Protein AF-A0A5P3XDE2-F1 (afdb_monomer)

Radius of gyration: 21.69 Å; Cα contacts (8 Å, |Δi|>4): 296; chains: 1; bounding box: 54×57×64 Å

Mean predicted aligned error: 10.88 Å

Structure (mmCIF, N/CA/C/O backbone):
data_AF-A0A5P3XDE2-F1
#
_entry.id   AF-A0A5P3XDE2-F1
#
loop_
_atom_site.group_PDB
_atom_site.id
_atom_site.type_symbol
_atom_site.label_atom_id
_atom_site.label_alt_id
_atom_site.label_comp_id
_atom_site.label_asym_id
_atom_site.label_entity_id
_atom_site.label_seq_id
_atom_site.pdbx_PDB_ins_code
_atom_site.Cartn_x
_atom_site.Cartn_y
_atom_site.Cartn_z
_atom_site.occupancy
_atom_site.B_iso_or_equiv
_atom_site.auth_seq_id
_atom_site.auth_comp_id
_atom_site.auth_asym_id
_atom_site.auth_atom_id
_atom_site.pdbx_PDB_model_num
ATOM 1 N N . MET A 1 1 ? -0.708 31.503 42.253 1.00 54.47 1 MET A N 1
ATOM 2 C CA . MET A 1 1 ? -0.764 31.820 40.809 1.00 54.47 1 MET A CA 1
ATOM 3 C C . MET A 1 1 ? 0.635 32.110 40.270 1.00 54.47 1 MET A C 1
ATOM 5 O O . MET A 1 1 ? 1.054 31.437 39.343 1.00 54.47 1 MET A O 1
ATOM 9 N N . GLU A 1 2 ? 1.404 32.984 40.925 1.00 60.28 2 GLU A N 1
ATOM 10 C CA . GLU A 1 2 ? 2.802 33.301 40.562 1.00 60.28 2 GLU A CA 1
ATOM 11 C C . GLU A 1 2 ? 3.736 32.080 40.506 1.00 60.28 2 GLU A C 1
ATOM 13 O O . GLU A 1 2 ? 4.517 31.945 39.574 1.00 60.28 2 GLU A O 1
ATOM 18 N N . LYS A 1 3 ? 3.598 31.126 41.436 1.00 67.31 3 LYS A N 1
ATOM 19 C CA . LYS A 1 3 ? 4.432 29.910 41.476 1.00 67.31 3 LYS A CA 1
ATOM 20 C C . LYS A 1 3 ? 4.275 29.005 40.241 1.00 67.31 3 LYS A C 1
ATOM 22 O O . LYS A 1 3 ? 5.250 28.423 39.788 1.00 67.31 3 LYS A O 1
ATOM 27 N N . LEU A 1 4 ? 3.065 28.938 39.677 1.00 71.44 4 LEU A N 1
ATOM 28 C CA . LEU A 1 4 ? 2.764 28.159 38.467 1.00 71.44 4 LEU A CA 1
ATOM 29 C C . LEU A 1 4 ? 3.345 28.831 37.215 1.00 71.44 4 LEU A C 1
ATOM 31 O O . LEU A 1 4 ? 3.820 28.163 36.305 1.00 71.44 4 LEU A O 1
ATOM 35 N N . ILE A 1 5 ? 3.321 30.164 37.186 1.00 77.88 5 ILE A N 1
ATOM 36 C CA . ILE A 1 5 ? 3.876 30.963 36.092 1.00 77.88 5 ILE A CA 1
ATOM 37 C C . ILE A 1 5 ? 5.403 30.819 36.059 1.00 77.88 5 ILE A C 1
ATOM 39 O O . ILE A 1 5 ? 5.967 30.588 34.994 1.00 77.88 5 ILE A O 1
ATOM 43 N N . ILE A 1 6 ? 6.061 30.861 37.222 1.00 81.56 6 ILE A N 1
ATOM 44 C CA . ILE A 1 6 ? 7.513 30.645 37.342 1.00 81.56 6 ILE A CA 1
ATOM 45 C C . ILE A 1 6 ? 7.902 29.246 36.843 1.00 81.56 6 ILE A C 1
ATOM 47 O O . ILE A 1 6 ? 8.826 29.112 36.045 1.00 81.56 6 ILE A O 1
ATOM 51 N N . GLU A 1 7 ? 7.155 28.213 37.234 1.00 85.06 7 GLU A N 1
ATOM 52 C CA . GLU A 1 7 ? 7.416 26.831 36.813 1.00 85.06 7 GLU A CA 1
ATOM 53 C C . GLU A 1 7 ? 7.231 26.627 35.295 1.00 85.06 7 GLU A C 1
ATOM 55 O O . GLU A 1 7 ? 7.993 25.897 34.655 1.00 85.06 7 GLU A O 1
ATOM 60 N N . LEU A 1 8 ? 6.260 27.318 34.688 1.00 82.56 8 LEU A N 1
ATOM 61 C CA . LEU A 1 8 ? 6.067 27.314 33.236 1.00 82.56 8 LEU A CA 1
ATOM 62 C C . LEU A 1 8 ? 7.213 28.018 32.502 1.00 82.56 8 LEU A C 1
ATOM 64 O O . LEU A 1 8 ? 7.699 27.480 31.508 1.00 82.56 8 LEU A O 1
ATOM 68 N N . PHE A 1 9 ? 7.693 29.161 33.000 1.00 81.38 9 PHE A N 1
ATOM 69 C CA . PHE A 1 9 ? 8.842 29.856 32.409 1.00 81.38 9 PHE A CA 1
ATOM 70 C C . PHE A 1 9 ? 10.137 29.049 32.523 1.00 81.38 9 PHE A C 1
ATOM 72 O O . PHE A 1 9 ? 10.901 28.984 31.561 1.00 81.38 9 PHE A O 1
ATOM 79 N N . GLU A 1 10 ? 10.364 28.360 33.643 1.00 87.00 10 GLU A N 1
ATOM 80 C CA . GLU A 1 10 ? 11.501 27.441 33.775 1.00 87.00 10 GLU A CA 1
ATOM 81 C C . GLU A 1 10 ? 11.426 26.282 32.776 1.00 87.00 10 GLU A C 1
ATOM 83 O O . GLU A 1 10 ? 12.449 25.835 32.250 1.00 87.00 10 GLU A O 1
ATOM 88 N N . ARG A 1 11 ? 10.218 25.783 32.497 1.00 82.38 11 ARG A N 1
ATOM 89 C CA . ARG A 1 11 ? 10.010 24.690 31.545 1.00 82.38 11 ARG A CA 1
ATOM 90 C C . ARG A 1 11 ? 10.168 25.144 30.097 1.00 82.38 11 ARG A C 1
ATOM 92 O O . ARG A 1 11 ? 10.743 24.393 29.315 1.00 82.38 11 ARG A O 1
ATOM 99 N N . ILE A 1 12 ? 9.701 26.347 29.763 1.00 86.81 12 ILE A N 1
ATOM 100 C CA . ILE A 1 12 ? 9.911 26.975 28.450 1.00 86.81 12 ILE A CA 1
ATOM 101 C C . ILE A 1 12 ? 11.405 27.184 28.221 1.00 86.81 12 ILE A C 1
ATOM 103 O O . ILE A 1 12 ? 11.931 26.685 27.233 1.00 86.81 12 ILE A O 1
ATOM 107 N N . LYS A 1 13 ? 12.111 27.765 29.195 1.00 82.62 13 LYS A N 1
ATOM 108 C CA . LYS A 1 13 ? 13.558 27.974 29.111 1.00 82.62 13 LYS A CA 1
ATOM 109 C C . LYS A 1 13 ? 14.328 26.665 28.898 1.00 82.62 13 LYS A C 1
ATOM 111 O O . LYS A 1 13 ? 15.152 26.570 28.003 1.00 82.62 13 LYS A O 1
ATOM 116 N N . LYS A 1 14 ? 13.991 25.605 29.645 1.00 86.56 14 LYS A N 1
ATOM 117 C CA . LYS A 1 14 ? 14.591 24.267 29.453 1.00 86.56 14 LYS A CA 1
ATOM 118 C C . LYS A 1 14 ? 14.314 23.664 28.073 1.00 86.56 14 LYS A C 1
ATOM 120 O O . LYS A 1 14 ? 15.090 22.827 27.614 1.00 86.56 14 LYS A O 1
ATOM 125 N N . LEU A 1 15 ? 13.181 23.996 27.457 1.00 82.50 15 LEU A N 1
ATOM 126 C CA . LEU A 1 15 ? 12.851 23.541 26.109 1.00 82.50 15 LEU A CA 1
ATOM 127 C C . LEU A 1 15 ? 13.629 24.337 25.062 1.00 82.50 15 LEU A C 1
ATOM 129 O O . LEU A 1 15 ? 14.172 23.722 24.152 1.00 82.50 15 LEU A O 1
ATOM 133 N N . GLU A 1 16 ? 13.732 25.653 25.224 1.00 79.25 16 GLU A N 1
ATOM 134 C CA . GLU A 1 16 ? 14.528 26.529 24.358 1.00 79.25 16 GLU A CA 1
ATOM 135 C C . GLU A 1 16 ? 16.012 26.145 24.391 1.00 79.25 16 GLU A C 1
ATOM 137 O O . GLU A 1 16 ? 16.608 25.944 23.336 1.00 79.25 16 GLU A O 1
ATOM 142 N N . ASP A 1 17 ? 16.574 25.909 25.581 1.00 84.69 17 ASP A N 1
ATOM 143 C CA . ASP A 1 17 ? 17.965 25.469 25.747 1.00 84.69 17 ASP A CA 1
ATOM 144 C C . ASP A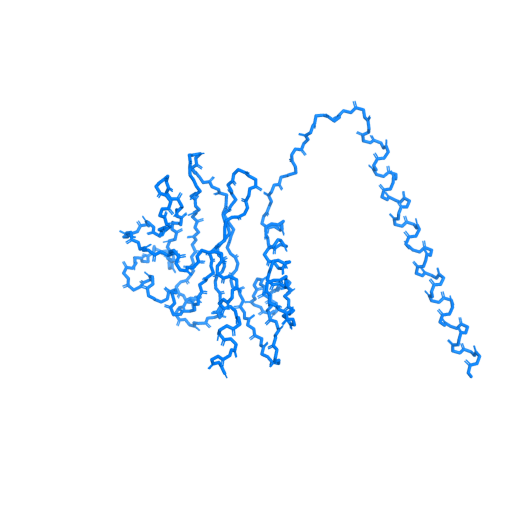 1 17 ? 18.217 24.126 25.029 1.00 84.69 17 ASP A C 1
ATOM 146 O O . ASP A 1 17 ? 19.199 23.963 24.305 1.00 84.69 17 ASP A O 1
ATOM 150 N N . ARG A 1 18 ? 17.286 23.167 25.149 1.00 79.81 18 ARG A N 1
ATOM 151 C CA . ARG A 1 18 ? 17.374 21.869 24.456 1.00 79.81 18 ARG A CA 1
ATOM 152 C C . ARG A 1 18 ? 17.241 21.982 22.942 1.00 79.81 18 ARG A C 1
ATOM 154 O O . ARG A 1 18 ? 17.859 21.196 22.227 1.00 79.81 18 ARG A O 1
ATOM 161 N N . VAL A 1 19 ? 16.405 22.897 22.455 1.00 83.88 19 VAL A N 1
ATOM 162 C CA . VAL A 1 19 ? 16.267 23.159 21.018 1.00 83.88 19 VAL A CA 1
ATOM 163 C C . VAL A 1 19 ? 17.561 23.769 20.486 1.00 83.88 19 VAL A C 1
ATOM 165 O O . VAL A 1 19 ? 18.088 23.253 19.505 1.00 83.88 19 VAL A O 1
ATOM 168 N N . GLY A 1 20 ? 18.144 24.741 21.193 1.00 83.06 20 GLY A N 1
ATOM 169 C CA . GLY A 1 20 ? 19.436 25.325 20.828 1.00 83.06 20 GLY A CA 1
ATOM 170 C C . GLY A 1 20 ? 20.579 24.302 20.810 1.00 83.06 20 GLY A C 1
ATOM 171 O O . GLY A 1 20 ? 21.384 24.286 19.882 1.00 83.06 20 GLY A O 1
ATOM 172 N N . GLU A 1 21 ? 20.628 23.380 21.778 1.00 83.75 21 GLU A N 1
ATOM 173 C CA . GLU A 1 21 ? 21.605 22.279 21.778 1.00 83.75 21 GLU A CA 1
ATOM 174 C C . GLU A 1 21 ? 21.419 21.317 20.592 1.00 83.75 21 GLU A C 1
ATOM 176 O O . GLU A 1 21 ? 22.400 20.841 20.015 1.00 83.75 21 GLU A O 1
ATOM 181 N N . LEU A 1 22 ? 20.171 21.019 20.218 1.00 77.19 22 LEU A N 1
ATOM 182 C CA . LEU A 1 22 ? 19.858 20.156 19.076 1.00 77.19 22 LEU A CA 1
ATOM 183 C C . LEU A 1 22 ? 20.198 20.828 17.743 1.00 77.19 22 LEU A C 1
ATOM 185 O O . LEU A 1 22 ? 20.726 20.161 16.852 1.00 77.19 22 LEU A O 1
ATOM 189 N N . GLU A 1 23 ? 19.932 22.126 17.617 1.00 75.00 23 GLU A N 1
ATOM 190 C CA . GLU A 1 23 ? 20.294 22.932 16.449 1.00 75.00 23 GLU A CA 1
ATOM 191 C C . GLU A 1 23 ? 21.816 23.027 16.308 1.00 75.00 23 GLU A C 1
ATOM 193 O O . GLU A 1 23 ? 22.348 22.709 15.246 1.00 75.00 23 GLU A O 1
ATOM 198 N N . ALA A 1 24 ? 22.541 23.298 17.397 1.00 74.88 24 ALA A N 1
ATOM 199 C CA . ALA A 1 24 ? 24.003 23.313 17.393 1.00 74.88 24 ALA A CA 1
ATOM 200 C C . ALA A 1 24 ? 24.606 21.941 17.030 1.00 74.88 24 ALA A C 1
ATOM 202 O O . ALA A 1 24 ? 25.565 21.859 16.261 1.00 74.88 24 ALA A O 1
ATOM 203 N N . GLN A 1 25 ? 24.036 20.835 17.526 1.00 73.00 25 GLN A N 1
ATOM 204 C CA . GLN A 1 25 ? 24.456 19.483 17.128 1.00 73.00 25 GLN A CA 1
ATOM 205 C C . GLN A 1 25 ? 24.145 19.172 15.658 1.00 73.00 25 GLN A C 1
ATOM 207 O O . GLN A 1 25 ? 24.890 18.426 15.015 1.00 73.00 25 GLN A O 1
ATOM 212 N N . TYR A 1 26 ? 23.046 19.708 15.127 1.00 73.56 26 TYR A N 1
ATOM 213 C CA . TYR A 1 26 ? 22.677 19.569 13.723 1.00 73.56 26 TYR A CA 1
ATOM 214 C C . TYR A 1 26 ? 23.638 20.353 12.820 1.00 73.56 26 TYR A C 1
ATOM 216 O O . TYR A 1 26 ? 24.122 19.811 11.826 1.00 73.56 26 TYR A O 1
ATOM 224 N N . GLU A 1 27 ? 23.990 21.581 13.200 1.00 72.06 27 GLU A N 1
ATOM 225 C CA . GLU A 1 27 ? 24.960 22.408 12.478 1.00 72.06 27 GLU A CA 1
ATOM 226 C C . GLU A 1 27 ? 26.369 21.808 12.509 1.00 72.06 27 GLU A C 1
ATOM 228 O O . GLU A 1 27 ? 26.995 21.697 11.456 1.00 72.06 27 GLU A O 1
ATOM 233 N N . LEU A 1 28 ? 26.831 21.312 13.664 1.00 64.94 28 LEU A N 1
ATOM 234 C CA . LEU A 1 28 ? 28.133 20.643 13.796 1.00 64.94 28 LEU A CA 1
ATOM 235 C C . LEU A 1 28 ? 28.229 19.344 12.977 1.00 64.94 28 LEU A C 1
ATOM 237 O O . LEU A 1 28 ? 29.291 19.015 12.458 1.00 64.94 28 LEU A O 1
ATOM 241 N N . ARG A 1 29 ? 27.125 18.599 12.812 1.00 57.00 29 ARG A N 1
ATOM 242 C CA . ARG A 1 29 ? 27.092 17.427 11.913 1.00 57.00 29 ARG A CA 1
ATOM 243 C C . ARG A 1 29 ? 27.152 17.810 10.434 1.00 57.00 29 ARG A C 1
ATOM 245 O O . ARG A 1 29 ? 27.626 17.015 9.621 1.00 57.00 29 ARG A O 1
ATOM 252 N N . ASN A 1 30 ? 26.673 18.999 10.085 1.00 53.25 30 ASN A N 1
ATOM 253 C CA . ASN A 1 30 ? 26.587 19.460 8.703 1.00 53.25 30 ASN A CA 1
ATOM 254 C C . ASN A 1 30 ? 27.820 20.268 8.261 1.00 53.25 30 ASN A C 1
ATOM 256 O O . ASN A 1 30 ? 28.129 20.282 7.070 1.00 53.25 30 ASN A O 1
ATOM 260 N N . SER A 1 31 ? 28.568 20.882 9.181 1.00 49.88 31 SER A N 1
ATOM 261 C CA . SER A 1 31 ? 29.759 21.681 8.861 1.00 49.88 31 SER A CA 1
ATOM 262 C C . SER A 1 31 ? 30.994 20.843 8.491 1.00 49.88 31 SER A C 1
ATOM 264 O O . SER A 1 31 ? 31.744 21.248 7.603 1.00 49.88 31 SER A O 1
ATOM 266 N N . ASP A 1 32 ? 31.159 19.635 9.043 1.00 44.53 32 ASP A N 1
ATOM 267 C CA . ASP A 1 32 ? 32.270 18.721 8.697 1.00 44.53 32 ASP A CA 1
ATOM 268 C C . ASP A 1 32 ? 32.055 17.932 7.385 1.00 44.53 32 ASP A C 1
ATOM 270 O O . ASP A 1 32 ? 32.929 17.192 6.925 1.00 44.53 32 ASP A O 1
ATOM 274 N N . SER A 1 33 ? 30.901 18.103 6.734 1.00 44.62 33 SER A N 1
ATOM 275 C CA . SER A 1 33 ? 30.526 17.370 5.514 1.00 44.62 33 SER A CA 1
ATOM 276 C C . SER A 1 33 ? 30.869 18.111 4.207 1.00 44.62 33 SER A C 1
ATOM 278 O O . SER A 1 33 ? 30.693 17.568 3.114 1.00 44.62 33 SER A O 1
ATOM 280 N N . ASN A 1 34 ? 31.411 19.330 4.291 1.00 45.03 34 ASN A N 1
ATOM 281 C CA . ASN A 1 34 ? 31.356 20.319 3.206 1.00 45.03 34 ASN A CA 1
ATOM 282 C C . ASN A 1 34 ? 32.498 20.313 2.161 1.00 45.03 34 ASN A C 1
ATOM 284 O O . ASN A 1 34 ? 32.684 21.308 1.467 1.00 45.03 34 ASN A O 1
ATOM 288 N N . ILE A 1 35 ? 33.270 19.226 1.980 1.00 44.91 35 ILE A N 1
ATOM 289 C CA . ILE A 1 35 ? 34.355 19.197 0.956 1.00 44.91 35 ILE A CA 1
ATOM 290 C C . ILE A 1 35 ? 34.285 18.007 -0.031 1.00 44.91 35 ILE A C 1
ATOM 292 O O . ILE A 1 35 ? 35.074 17.934 -0.973 1.00 44.91 35 ILE A O 1
ATOM 296 N N . LYS A 1 36 ? 33.305 17.092 0.061 1.00 37.97 36 LYS A N 1
ATOM 297 C CA . LYS A 1 36 ? 33.145 16.008 -0.944 1.00 37.97 36 LYS A CA 1
ATOM 298 C C . LYS A 1 36 ? 31.685 15.660 -1.261 1.00 37.97 36 LYS A C 1
ATOM 300 O O . LYS A 1 36 ? 31.300 14.492 -1.234 1.00 37.97 36 LYS A O 1
ATOM 305 N N . GLU A 1 37 ? 30.872 16.642 -1.639 1.00 40.72 37 GLU A N 1
ATOM 306 C CA . GLU A 1 37 ? 29.527 16.389 -2.177 1.00 40.72 37 GLU A CA 1
ATOM 307 C C . GLU A 1 37 ? 29.563 15.900 -3.639 1.00 40.72 37 GLU A C 1
ATOM 309 O O . GLU A 1 37 ? 29.178 16.579 -4.588 1.00 40.72 37 GLU A O 1
ATOM 314 N N . LYS A 1 38 ? 29.939 14.631 -3.829 1.00 39.06 38 LYS A N 1
ATOM 315 C CA . LYS A 1 38 ? 29.191 13.808 -4.787 1.00 39.06 38 LYS A CA 1
ATOM 316 C C . LYS A 1 38 ? 27.835 13.567 -4.134 1.00 39.06 38 LYS A C 1
ATOM 318 O O . LYS A 1 38 ? 27.790 12.858 -3.133 1.00 39.06 38 LYS A O 1
ATOM 323 N N . ARG A 1 39 ? 26.762 14.150 -4.685 1.00 41.00 39 ARG A N 1
ATOM 324 C CA . ARG A 1 39 ? 25.357 13.906 -4.307 1.00 41.00 39 ARG A CA 1
ATOM 325 C C . ARG A 1 39 ? 25.120 12.412 -4.045 1.00 41.00 39 ARG A C 1
ATOM 327 O O . ARG A 1 39 ? 24.860 11.641 -4.970 1.00 41.00 39 ARG A O 1
ATOM 334 N N . LYS A 1 40 ? 25.210 11.981 -2.785 1.00 42.03 40 LYS A N 1
ATOM 335 C CA . LYS A 1 40 ? 24.674 10.694 -2.347 1.00 42.03 40 LYS A CA 1
ATOM 336 C C . LYS A 1 40 ? 23.165 10.881 -2.354 1.00 42.03 40 LYS A C 1
ATOM 338 O O . LYS A 1 40 ? 22.615 11.396 -1.391 1.00 42.03 40 LYS A O 1
ATOM 343 N N . LYS A 1 41 ? 22.520 10.508 -3.464 1.00 55.94 41 LYS A N 1
ATOM 344 C CA . LYS A 1 41 ? 21.065 10.329 -3.527 1.00 55.94 41 LYS A CA 1
ATOM 345 C C . LYS A 1 41 ? 20.644 9.567 -2.272 1.00 55.94 41 LYS A C 1
ATOM 347 O O . LYS A 1 41 ? 21.141 8.458 -2.042 1.00 55.94 41 LYS A O 1
ATOM 352 N N . GLU A 1 42 ? 19.825 10.182 -1.423 1.00 58.28 42 GLU A N 1
ATOM 353 C CA . GLU A 1 42 ? 19.350 9.532 -0.209 1.00 58.28 42 GLU A CA 1
ATOM 354 C C . GLU A 1 42 ? 18.715 8.194 -0.590 1.00 58.28 42 GLU A C 1
ATOM 356 O O . GLU A 1 42 ? 17.864 8.101 -1.475 1.00 58.28 42 GLU A O 1
ATOM 361 N N . LYS A 1 43 ? 19.177 7.109 0.035 1.00 78.31 43 LYS A N 1
ATOM 362 C CA . LYS A 1 43 ? 18.691 5.767 -0.283 1.00 78.31 43 LYS A CA 1
ATOM 363 C C . LYS A 1 43 ? 17.212 5.694 0.097 1.00 78.31 43 LYS A C 1
ATOM 365 O O . LYS A 1 43 ? 16.895 5.602 1.280 1.00 78.31 43 LYS A O 1
ATOM 370 N N . ILE A 1 44 ? 16.313 5.670 -0.888 1.00 85.75 44 ILE A N 1
ATOM 371 C CA . ILE A 1 44 ? 14.880 5.496 -0.627 1.00 85.75 44 ILE A CA 1
ATOM 372 C C . ILE A 1 44 ? 14.664 4.142 0.064 1.00 85.75 44 ILE A C 1
ATOM 374 O O . ILE A 1 44 ? 15.049 3.081 -0.447 1.00 85.75 44 ILE A O 1
ATOM 378 N N . THR A 1 45 ? 14.079 4.196 1.263 1.00 91.00 45 THR A N 1
ATOM 379 C CA . THR A 1 45 ? 13.800 3.038 2.123 1.00 91.00 45 THR A CA 1
ATOM 380 C C . THR A 1 45 ? 12.300 2.872 2.371 1.00 91.00 45 THR A C 1
ATOM 382 O O . THR A 1 45 ? 11.513 3.807 2.198 1.00 91.00 45 THR A O 1
ATOM 385 N N . ARG A 1 46 ? 11.907 1.703 2.897 1.00 93.50 46 ARG A N 1
ATOM 386 C CA . ARG A 1 46 ? 10.558 1.456 3.436 1.00 93.50 46 ARG A CA 1
ATOM 387 C C . ARG A 1 46 ? 10.127 2.513 4.462 1.00 93.50 46 ARG A C 1
ATOM 389 O O . ARG A 1 46 ? 8.961 2.875 4.527 1.00 93.50 46 ARG A O 1
ATOM 396 N N . LYS A 1 47 ? 11.055 3.024 5.281 1.00 94.25 47 LYS A N 1
ATOM 397 C CA . LYS A 1 47 ? 10.748 4.057 6.286 1.00 94.25 47 LYS A CA 1
ATOM 398 C C . LYS A 1 47 ? 10.356 5.380 5.625 1.00 94.25 47 LYS A C 1
ATOM 400 O O . LYS A 1 47 ? 9.394 5.996 6.071 1.00 94.25 47 LYS A O 1
ATOM 405 N N . VAL A 1 48 ? 11.096 5.788 4.594 1.00 95.25 48 VAL A N 1
AT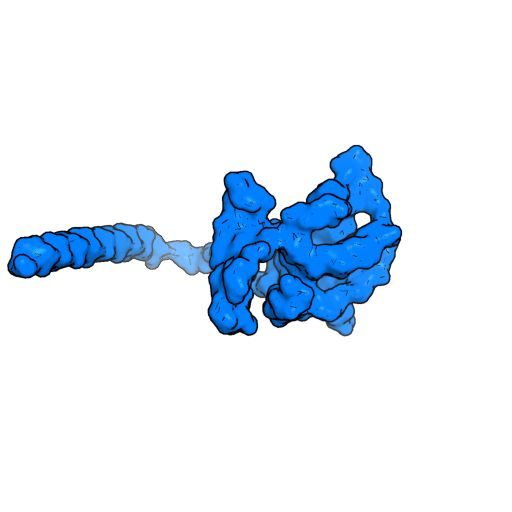OM 406 C CA . VAL A 1 48 ? 10.859 7.039 3.854 1.00 95.25 48 VAL A CA 1
ATOM 407 C C . VAL A 1 48 ? 9.519 6.975 3.124 1.00 95.25 48 VAL A C 1
ATOM 409 O O . VAL A 1 48 ? 8.662 7.821 3.342 1.00 95.25 48 VAL A O 1
ATOM 412 N N . SER A 1 49 ? 9.294 5.914 2.355 1.00 95.75 49 SER A N 1
ATOM 413 C CA . SER A 1 49 ? 8.035 5.696 1.626 1.00 95.75 49 SER A CA 1
ATOM 414 C C . SER A 1 49 ? 6.813 5.560 2.548 1.00 95.75 49 SER A C 1
ATOM 416 O O . SER A 1 49 ? 5.758 6.112 2.254 1.00 95.75 49 SER A O 1
ATOM 418 N N . ARG A 1 50 ? 6.945 4.918 3.718 1.00 97.12 50 ARG A N 1
ATOM 419 C CA . ARG A 1 50 ? 5.857 4.882 4.712 1.00 97.12 50 ARG A CA 1
ATOM 420 C C . ARG A 1 50 ? 5.539 6.264 5.283 1.00 97.12 50 ARG A C 1
ATOM 422 O O . ARG A 1 50 ? 4.374 6.572 5.501 1.00 97.12 50 ARG A O 1
ATOM 429 N N . ASN A 1 51 ? 6.560 7.081 5.556 1.00 97.12 51 ASN A N 1
ATOM 430 C CA . ASN A 1 51 ? 6.348 8.458 6.011 1.00 97.12 51 ASN A CA 1
ATOM 431 C C . ASN A 1 51 ? 5.616 9.280 4.945 1.00 97.12 51 ASN A C 1
ATOM 433 O O . ASN A 1 51 ? 4.683 9.993 5.292 1.00 97.12 51 ASN A O 1
ATOM 437 N N . PHE A 1 52 ? 6.016 9.136 3.676 1.00 97.12 52 PHE A N 1
ATOM 438 C CA . PHE A 1 52 ? 5.335 9.765 2.546 1.00 97.12 52 PHE A CA 1
ATOM 439 C C . PHE A 1 52 ? 3.846 9.398 2.522 1.00 97.12 52 PHE A C 1
ATOM 441 O O . PHE A 1 52 ? 3.005 10.287 2.505 1.00 97.12 52 PHE A O 1
ATOM 448 N N . VAL A 1 53 ? 3.512 8.106 2.624 1.00 97.69 53 VAL A N 1
ATOM 449 C CA . VAL A 1 53 ? 2.111 7.648 2.661 1.00 97.69 53 VAL A CA 1
ATOM 450 C C . VAL A 1 53 ? 1.341 8.252 3.837 1.00 97.69 53 VAL A C 1
ATOM 452 O O . VAL A 1 53 ? 0.224 8.717 3.651 1.00 97.69 53 VAL A O 1
ATOM 455 N N . ILE A 1 54 ? 1.926 8.282 5.039 1.00 97.88 54 ILE A N 1
ATOM 456 C CA . ILE A 1 54 ? 1.289 8.887 6.223 1.00 97.88 54 ILE A CA 1
ATOM 457 C C . ILE A 1 54 ? 0.997 10.371 5.993 1.00 97.88 54 ILE A C 1
ATOM 459 O O . ILE A 1 54 ? -0.107 10.827 6.272 1.00 97.88 54 ILE A O 1
ATOM 463 N N . GLN A 1 55 ? 1.977 11.115 5.482 1.00 97.12 55 GLN A N 1
ATOM 464 C CA . GLN A 1 55 ? 1.804 12.528 5.179 1.00 97.12 55 GLN A CA 1
ATOM 465 C C . GLN A 1 55 ? 0.696 12.721 4.139 1.00 97.12 55 GLN A C 1
ATOM 467 O O . GLN A 1 55 ? -0.229 13.495 4.375 1.00 97.12 55 GLN A O 1
ATOM 472 N N . LYS A 1 56 ? 0.738 11.950 3.048 1.00 97.25 56 LYS A N 1
ATOM 473 C CA . LYS A 1 56 ? -0.225 12.061 1.955 1.00 97.25 56 LYS A CA 1
ATOM 474 C C . LYS A 1 56 ? -1.654 11.735 2.392 1.00 97.25 56 LYS A C 1
ATOM 476 O O . LYS A 1 56 ? -2.578 12.457 2.044 1.00 97.25 56 LYS A O 1
ATOM 481 N N . LEU A 1 57 ? -1.834 10.722 3.242 1.00 96.38 57 LEU A N 1
ATOM 482 C CA . LEU A 1 57 ? -3.133 10.390 3.838 1.00 96.38 57 LEU A CA 1
ATOM 483 C C . LEU A 1 57 ? -3.753 11.573 4.591 1.00 96.38 57 LEU A C 1
ATOM 485 O O . LEU A 1 57 ? -4.950 11.815 4.452 1.00 96.38 57 LEU A O 1
ATOM 489 N N . GLN A 1 58 ? -2.951 12.296 5.376 1.00 95.56 58 GLN A N 1
ATOM 490 C CA . GLN A 1 58 ? -3.419 13.446 6.157 1.00 95.56 58 GLN A CA 1
ATOM 491 C C . GLN A 1 58 ? -3.663 14.688 5.289 1.00 95.56 58 GLN A C 1
ATOM 493 O O . GLN A 1 58 ? -4.553 15.476 5.596 1.00 95.56 58 GLN A O 1
ATOM 498 N N . GLU A 1 59 ? -2.885 14.870 4.217 1.00 95.19 59 GLU A N 1
ATOM 499 C CA . GLU A 1 59 ? -3.081 15.959 3.249 1.00 95.19 59 GLU A CA 1
ATOM 500 C C . GLU A 1 59 ? -4.402 15.801 2.484 1.00 95.19 59 GLU A C 1
ATOM 502 O O . GLU A 1 59 ? -5.165 16.758 2.361 1.00 95.19 59 GLU A O 1
ATOM 507 N N . GLU A 1 60 ? -4.688 14.585 2.014 1.00 94.81 60 GLU A N 1
ATOM 508 C CA . GLU A 1 60 ? -5.846 14.295 1.159 1.00 94.81 60 GLU A CA 1
ATOM 509 C C . GLU A 1 60 ? -7.152 14.102 1.952 1.00 94.81 60 GLU A C 1
ATOM 511 O O . GLU A 1 60 ? -8.243 14.242 1.404 1.00 94.81 60 GLU A O 1
ATOM 516 N N . ASN A 1 61 ? -7.074 13.815 3.257 1.00 92.56 61 ASN A N 1
ATOM 517 C CA . ASN A 1 61 ? -8.246 13.564 4.097 1.00 92.56 61 ASN A CA 1
ATOM 518 C C . ASN A 1 61 ? -8.252 14.494 5.320 1.00 92.56 61 ASN A C 1
ATOM 520 O O . ASN A 1 61 ? -7.609 14.245 6.340 1.00 92.56 61 ASN A O 1
ATOM 524 N N . LYS A 1 62 ? -9.027 15.582 5.250 1.00 89.69 62 LYS A N 1
ATOM 525 C CA . LYS A 1 62 ? -9.113 16.564 6.344 1.00 89.69 62 LYS A CA 1
ATOM 526 C C . LYS A 1 62 ? -9.656 15.935 7.630 1.00 89.69 62 LYS A C 1
ATOM 528 O O . LYS A 1 62 ? -10.731 15.343 7.639 1.00 89.69 62 LYS A O 1
ATOM 533 N N . GLY A 1 63 ? -8.941 16.138 8.736 1.00 89.62 63 GLY A N 1
ATOM 534 C CA . GLY A 1 63 ? -9.315 15.598 10.048 1.00 89.62 63 GLY A CA 1
ATOM 535 C C . GLY A 1 63 ? -8.937 14.129 10.255 1.00 89.62 63 GLY A C 1
ATOM 536 O O . GLY A 1 63 ? -9.267 13.569 11.301 1.00 89.62 63 GLY A O 1
ATOM 537 N N . LEU A 1 64 ? -8.241 13.520 9.291 1.00 94.31 64 LEU A N 1
ATOM 538 C CA . LEU A 1 64 ? -7.615 12.215 9.438 1.00 94.31 64 LEU A CA 1
ATOM 539 C C . LEU A 1 64 ? -6.280 12.351 10.172 1.00 94.31 64 LEU A C 1
ATOM 541 O O . LEU A 1 64 ? -5.445 13.186 9.820 1.00 94.31 64 LEU A O 1
ATOM 545 N N . HIS A 1 65 ? -6.058 11.494 11.165 1.00 96.31 65 HIS A N 1
ATOM 546 C CA . HIS A 1 65 ? -4.761 11.325 11.808 1.00 96.31 65 HIS A CA 1
ATOM 547 C C . HIS A 1 65 ? -4.169 9.967 11.427 1.00 96.31 65 HIS A C 1
ATOM 549 O O . HIS A 1 65 ? -4.770 8.931 11.701 1.00 96.31 65 HIS A O 1
ATOM 555 N N . ALA A 1 66 ? -2.996 9.959 10.793 1.00 96.69 66 ALA A N 1
ATOM 556 C CA . ALA A 1 66 ? -2.291 8.732 10.437 1.00 96.69 66 ALA A CA 1
ATOM 557 C C . ALA A 1 66 ? -0.967 8.657 11.194 1.00 96.69 66 ALA A C 1
ATOM 559 O O . ALA A 1 66 ? -0.184 9.605 11.225 1.00 96.69 66 ALA A O 1
ATOM 560 N N . GLN A 1 67 ? -0.678 7.495 11.770 1.00 96.38 67 GLN A N 1
ATOM 561 C CA . GLN A 1 67 ? 0.550 7.277 12.524 1.00 96.38 67 GLN A CA 1
ATOM 562 C C . GLN A 1 67 ? 1.143 5.896 12.271 1.00 96.38 67 GLN A C 1
ATOM 564 O O . GLN A 1 67 ? 0.485 4.966 11.806 1.00 96.38 67 GLN A O 1
ATOM 569 N N . LYS A 1 68 ? 2.431 5.748 12.585 1.00 96.69 68 LYS A N 1
ATOM 570 C CA . LYS A 1 68 ? 3.118 4.460 12.467 1.00 96.69 68 LYS A CA 1
ATOM 571 C C . LYS A 1 68 ? 2.534 3.481 13.471 1.00 96.69 68 LYS A C 1
ATOM 573 O O . LYS A 1 68 ? 2.590 3.723 14.672 1.00 96.69 68 LYS A O 1
ATOM 578 N N . GLY A 1 69 ? 2.081 2.343 12.968 1.00 93.50 69 GLY A N 1
ATOM 579 C CA . GLY A 1 69 ? 1.753 1.209 13.806 1.00 93.50 69 GLY A CA 1
ATOM 580 C C . GLY A 1 69 ? 3.006 0.531 14.365 1.00 93.50 69 GLY A C 1
ATOM 581 O O . GLY A 1 69 ? 4.150 0.800 13.965 1.00 93.50 69 GLY A O 1
ATOM 582 N N . ASN A 1 70 ? 2.777 -0.356 15.324 1.00 90.56 70 ASN A N 1
ATOM 583 C CA . ASN A 1 70 ? 3.801 -1.127 16.012 1.00 90.56 70 ASN A CA 1
ATOM 584 C C . ASN A 1 70 ? 3.285 -2.551 16.304 1.00 90.56 70 ASN A C 1
ATOM 586 O O . ASN A 1 70 ? 2.154 -2.906 15.965 1.00 90.56 70 ASN A O 1
ATOM 590 N N . LYS A 1 71 ? 4.118 -3.375 16.953 1.00 86.50 71 LYS A N 1
ATOM 591 C CA . LYS A 1 71 ? 3.763 -4.765 17.280 1.00 86.50 71 LYS A CA 1
ATOM 592 C C . LYS A 1 71 ? 2.545 -4.882 18.203 1.00 86.50 71 LYS A C 1
ATOM 594 O O . LYS A 1 71 ? 1.770 -5.811 18.015 1.00 86.50 71 LYS A O 1
ATOM 599 N N . SER A 1 72 ? 2.356 -3.972 19.164 1.00 87.12 72 SER A N 1
ATOM 600 C CA . SER A 1 72 ? 1.202 -4.035 20.075 1.00 87.12 72 SER A CA 1
ATOM 601 C C . SER A 1 72 ? -0.104 -3.653 19.378 1.00 87.12 72 SER A C 1
ATOM 603 O O . SER A 1 72 ? -1.135 -4.256 19.652 1.00 87.12 72 SER A O 1
ATOM 605 N N . MET A 1 73 ? -0.052 -2.722 18.424 1.00 88.56 73 MET A N 1
ATOM 606 C CA . MET A 1 73 ? -1.188 -2.341 17.577 1.00 88.56 73 MET A CA 1
ATOM 607 C C . MET A 1 73 ? -1.471 -3.359 16.458 1.00 88.56 73 MET A C 1
ATOM 609 O O . MET A 1 73 ? -2.516 -3.290 15.816 1.00 88.56 73 MET A O 1
ATOM 613 N N . GLN A 1 74 ? -0.538 -4.289 16.212 1.00 91.81 74 GLN A N 1
ATOM 614 C CA . GLN A 1 74 ? -0.599 -5.311 15.160 1.00 91.81 74 GLN A CA 1
ATOM 615 C C . GLN A 1 74 ? -0.849 -4.744 13.748 1.00 91.81 74 GLN A C 1
ATOM 617 O O . GLN A 1 74 ? -1.430 -5.413 12.897 1.00 91.81 74 GLN A O 1
ATOM 622 N N . THR A 1 75 ? -0.382 -3.521 13.484 1.00 95.62 75 THR A N 1
ATOM 623 C CA . THR A 1 75 ? -0.580 -2.808 12.214 1.00 95.62 75 THR A CA 1
ATOM 624 C C . THR A 1 75 ? 0.676 -2.056 11.782 1.00 95.62 75 THR A C 1
ATOM 626 O O . THR A 1 75 ? 1.529 -1.744 12.616 1.00 95.62 75 THR A O 1
ATOM 62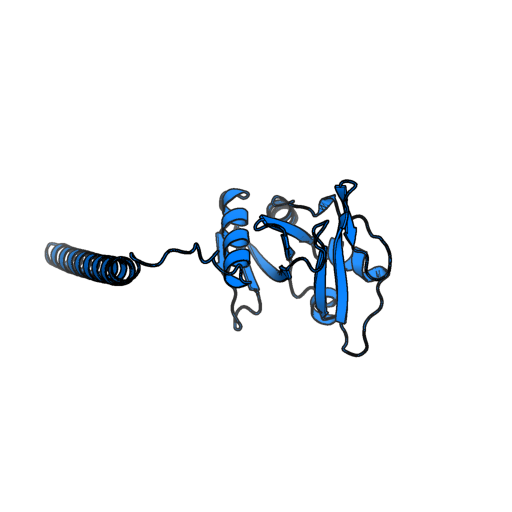9 N N . ASP A 1 76 ? 0.817 -1.764 10.487 1.00 96.31 76 ASP A N 1
ATOM 630 C CA . ASP A 1 76 ? 1.943 -0.971 9.978 1.00 96.31 76 ASP A CA 1
ATOM 631 C C . ASP A 1 76 ? 1.677 0.535 10.054 1.00 96.31 76 ASP A C 1
ATOM 633 O O . ASP A 1 76 ? 2.604 1.316 10.320 1.00 96.31 76 ASP A O 1
ATOM 637 N N . ILE A 1 77 ? 0.425 0.930 9.805 1.00 97.81 77 ILE A N 1
ATOM 638 C CA . ILE A 1 77 ? -0.108 2.287 9.956 1.00 97.81 77 ILE A CA 1
ATOM 639 C C . ILE A 1 77 ? -1.460 2.164 10.675 1.00 97.81 77 ILE A C 1
ATOM 641 O O . ILE A 1 77 ? -2.227 1.230 10.423 1.00 97.81 77 ILE A O 1
ATOM 645 N N . LEU A 1 78 ? -1.716 3.072 11.611 1.00 97.50 78 LEU A N 1
ATOM 646 C CA . LEU A 1 78 ? -3.021 3.255 12.239 1.00 97.50 78 LEU A CA 1
ATOM 647 C C . LEU A 1 78 ? -3.598 4.575 11.732 1.00 97.50 78 LEU A C 1
ATOM 649 O O . LEU A 1 78 ? -2.883 5.581 11.706 1.00 97.50 78 LEU A O 1
ATOM 653 N N . ILE A 1 79 ? -4.855 4.543 11.310 1.00 96.56 79 ILE A N 1
ATOM 654 C CA . ILE A 1 79 ? -5.594 5.714 10.849 1.00 96.56 79 ILE A CA 1
ATOM 655 C C . ILE A 1 79 ? -6.748 5.949 11.810 1.00 96.56 79 ILE A C 1
ATOM 657 O O . ILE A 1 79 ? -7.555 5.049 12.004 1.00 96.56 79 ILE A O 1
ATOM 661 N N . ASP A 1 80 ? -6.856 7.158 12.345 1.00 95.06 80 ASP A N 1
ATOM 662 C CA . ASP A 1 80 ? -7.939 7.586 13.221 1.00 95.06 80 ASP A CA 1
ATOM 663 C C . ASP A 1 80 ? -8.694 8.756 12.582 1.00 95.06 80 ASP A C 1
ATOM 665 O O . ASP A 1 80 ? -8.104 9.780 12.228 1.00 95.06 80 ASP A O 1
ATOM 669 N N . MET A 1 81 ? -10.012 8.623 12.431 1.00 93.00 81 MET A N 1
ATOM 670 C CA . MET A 1 81 ? -10.873 9.680 11.896 1.00 93.00 81 MET A CA 1
ATOM 671 C C . MET A 1 81 ? -12.325 9.452 12.336 1.00 93.00 81 MET A C 1
ATOM 673 O O . MET A 1 81 ? -12.804 8.323 12.392 1.00 93.00 81 MET A O 1
ATOM 677 N N . LYS A 1 82 ? -13.039 10.528 12.700 1.00 89.31 82 LYS A N 1
ATOM 678 C CA . LYS A 1 82 ? -14.450 10.482 13.156 1.00 89.31 82 LYS A CA 1
ATOM 679 C C . LYS A 1 82 ? -14.729 9.423 14.251 1.00 89.31 82 LYS A C 1
ATOM 681 O O . LYS A 1 82 ? -15.786 8.803 14.258 1.00 89.31 82 LYS A O 1
ATOM 686 N N . LYS A 1 83 ? -13.799 9.238 15.203 1.00 89.25 83 LYS A N 1
ATOM 687 C CA . LYS A 1 83 ? -13.849 8.220 16.284 1.00 89.25 83 LYS A CA 1
ATOM 688 C C . LYS A 1 83 ? -13.782 6.758 15.811 1.00 89.25 83 LYS A C 1
ATOM 690 O O . LYS A 1 83 ? -14.043 5.859 16.607 1.00 89.25 83 LYS A O 1
ATOM 695 N N . LYS A 1 84 ? -13.430 6.518 14.550 1.00 92.75 84 LYS A N 1
ATOM 696 C CA . LYS A 1 84 ? -13.141 5.190 14.011 1.00 92.75 84 LYS A CA 1
ATOM 697 C C . LYS A 1 84 ? -11.643 5.050 13.793 1.00 92.75 84 LYS A C 1
ATOM 699 O O . LYS A 1 84 ? -10.971 6.030 13.467 1.00 92.75 84 LYS A O 1
ATOM 704 N N . SER A 1 85 ? -11.159 3.828 13.961 1.00 94.56 85 SER A N 1
ATOM 705 C CA . SER A 1 85 ? -9.760 3.475 13.756 1.00 94.56 85 SER A CA 1
ATOM 706 C C . SER A 1 85 ? -9.670 2.383 12.701 1.00 94.56 85 SER A C 1
ATOM 708 O O . SER A 1 85 ? -10.348 1.366 12.828 1.00 94.56 85 SER A O 1
ATOM 710 N N . LEU A 1 86 ? -8.825 2.582 11.693 1.00 96.12 86 LEU A N 1
ATOM 711 C CA . LEU A 1 86 ? -8.551 1.611 10.638 1.00 96.12 86 LEU A CA 1
ATOM 712 C C . LEU A 1 86 ? -7.110 1.109 10.736 1.00 96.12 86 LEU A C 1
ATOM 714 O O . LEU A 1 86 ? -6.156 1.885 10.883 1.00 96.12 86 LEU A O 1
ATOM 718 N N . LYS A 1 87 ? -6.945 -0.206 10.619 1.00 97.25 87 LYS A N 1
ATOM 719 C CA . LYS A 1 87 ? -5.654 -0.886 10.549 1.00 97.25 87 LYS A CA 1
ATOM 720 C C . LYS A 1 87 ? -5.220 -1.019 9.100 1.00 97.25 87 LYS A C 1
ATOM 722 O O . LYS A 1 87 ? -5.931 -1.577 8.271 1.00 97.25 87 LYS A O 1
ATOM 727 N N . VAL A 1 88 ? -4.009 -0.567 8.810 1.00 97.94 88 VAL A N 1
ATOM 728 C CA . VAL A 1 88 ? -3.437 -0.599 7.469 1.00 97.94 88 VAL A CA 1
ATOM 729 C C . VAL A 1 88 ? -2.253 -1.561 7.409 1.00 97.94 88 VAL A C 1
ATOM 731 O O . VAL A 1 88 ? -1.276 -1.418 8.159 1.00 97.94 88 VAL A O 1
ATOM 734 N N . LYS A 1 89 ? -2.284 -2.481 6.443 1.00 97.81 89 LYS A N 1
ATOM 735 C CA . LYS A 1 89 ? -1.101 -3.235 6.014 1.00 97.81 89 LYS A CA 1
ATOM 736 C C . LYS A 1 89 ? -0.319 -2.410 4.999 1.00 97.81 89 LYS A C 1
ATOM 738 O O . LYS A 1 89 ? -0.870 -2.001 3.979 1.00 97.81 89 LYS A O 1
ATOM 743 N N . TYR A 1 90 ? 0.968 -2.177 5.256 1.00 98.19 90 TYR A N 1
ATOM 744 C CA . TYR A 1 90 ? 1.810 -1.366 4.376 1.00 98.19 90 TYR A CA 1
ATOM 745 C C . TYR A 1 90 ? 2.915 -2.194 3.722 1.00 98.19 90 TYR A C 1
ATOM 747 O O . TYR A 1 90 ? 3.834 -2.694 4.390 1.00 98.19 90 TYR A O 1
ATOM 755 N N . LEU A 1 91 ? 2.861 -2.247 2.395 1.00 98.19 91 LEU A N 1
ATOM 756 C CA . LEU A 1 91 ? 3.778 -2.985 1.545 1.00 98.19 91 LEU A CA 1
ATOM 757 C C . LEU A 1 91 ? 4.645 -2.018 0.742 1.00 98.19 91 LEU A C 1
ATOM 759 O O . LEU A 1 91 ? 4.174 -1.021 0.198 1.00 98.19 91 LEU A O 1
ATOM 763 N N . HIS A 1 92 ? 5.938 -2.316 0.690 1.00 97.12 92 HIS A N 1
ATOM 764 C CA . HIS A 1 92 ? 6.930 -1.490 0.019 1.00 97.12 92 HIS A CA 1
ATOM 765 C C . HIS A 1 92 ? 7.752 -2.354 -0.918 1.00 97.12 92 HIS A C 1
ATOM 767 O O . HIS A 1 92 ? 8.408 -3.295 -0.473 1.00 97.12 92 HIS A O 1
ATOM 773 N N . SER A 1 93 ? 7.812 -1.944 -2.177 1.00 97.06 93 SER A N 1
ATOM 774 C CA . SER A 1 93 ? 8.660 -2.564 -3.185 1.00 97.06 93 SER A CA 1
ATOM 775 C C . SER A 1 93 ? 9.432 -1.501 -3.950 1.00 97.06 93 SER A C 1
ATOM 777 O O . SER A 1 93 ? 8.907 -0.437 -4.274 1.00 97.06 93 SER A O 1
ATO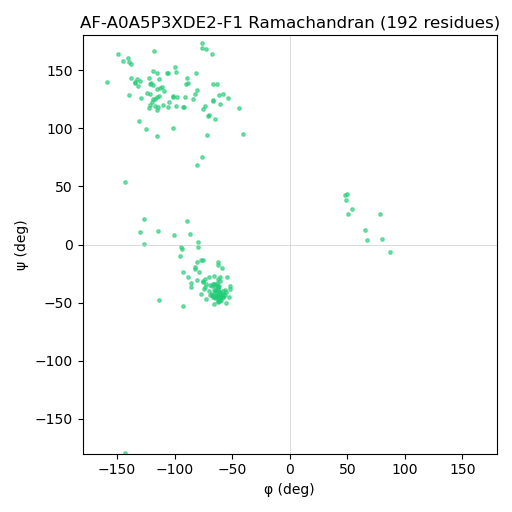M 779 N N . LYS A 1 94 ? 10.685 -1.798 -4.282 1.00 96.44 94 LYS A N 1
ATOM 780 C CA . LYS A 1 94 ? 11.373 -1.079 -5.356 1.00 96.44 94 LYS A CA 1
ATOM 781 C C . LYS A 1 94 ? 10.945 -1.675 -6.684 1.00 96.44 94 LYS A C 1
ATOM 783 O O . LYS A 1 94 ? 10.694 -2.880 -6.735 1.00 96.44 94 LYS A O 1
ATOM 788 N N . SER A 1 95 ? 10.885 -0.846 -7.721 1.00 96.81 95 SER A N 1
ATOM 789 C CA . SER A 1 95 ? 10.641 -1.360 -9.057 1.00 96.81 95 SER A CA 1
ATOM 790 C C . SER A 1 95 ? 11.713 -2.383 -9.416 1.00 96.81 95 SER A C 1
ATOM 792 O O . SER A 1 95 ? 12.902 -2.111 -9.239 1.00 96.81 95 SER A O 1
ATOM 794 N N . TYR A 1 96 ? 11.296 -3.555 -9.882 1.00 95.19 96 TYR A N 1
ATOM 795 C CA . TYR A 1 96 ? 12.207 -4.562 -10.426 1.00 95.19 96 TY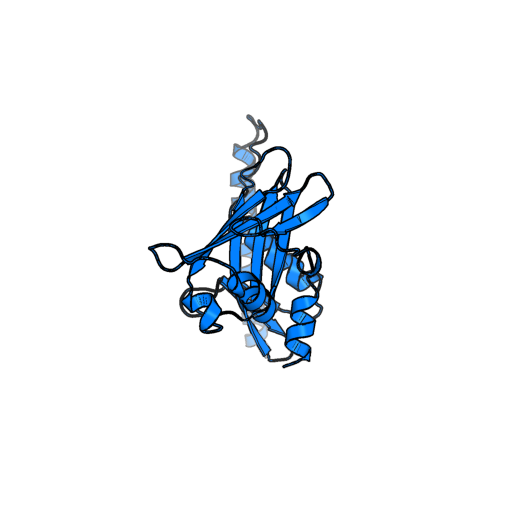R A CA 1
ATOM 796 C C . TYR A 1 96 ? 12.349 -4.451 -11.953 1.00 95.19 96 TYR A C 1
ATOM 798 O O . TYR A 1 96 ? 13.135 -5.181 -12.550 1.00 95.19 96 TYR A O 1
ATOM 806 N N . ASN A 1 97 ? 11.590 -3.544 -12.574 1.00 94.62 97 ASN A N 1
ATOM 807 C CA . ASN A 1 97 ? 11.667 -3.212 -13.990 1.00 94.62 97 ASN A CA 1
ATOM 808 C C . ASN A 1 97 ? 12.175 -1.768 -14.165 1.00 94.62 97 ASN A C 1
ATOM 810 O O . ASN A 1 97 ? 11.847 -0.890 -13.359 1.00 94.62 97 ASN A O 1
ATOM 814 N N . GLU A 1 98 ? 12.991 -1.541 -15.195 1.00 93.06 98 GLU A N 1
ATOM 815 C CA . GLU A 1 98 ? 13.610 -0.241 -15.493 1.00 93.06 98 GLU A CA 1
ATOM 816 C C . GLU A 1 98 ? 12.735 0.656 -16.379 1.00 93.06 98 GLU A C 1
ATOM 818 O O . GLU A 1 98 ? 12.805 1.878 -16.268 1.00 93.06 98 GLU A O 1
ATOM 823 N N . ASN A 1 99 ? 11.887 0.068 -17.223 1.00 93.25 99 ASN A N 1
ATOM 824 C CA . ASN A 1 99 ? 11.079 0.802 -18.197 1.00 93.25 99 ASN A CA 1
ATOM 825 C C . ASN A 1 99 ? 9.772 1.310 -17.592 1.00 93.25 99 ASN A C 1
ATOM 827 O O . ASN A 1 99 ? 9.274 2.370 -17.967 1.00 93.25 99 ASN A O 1
ATOM 831 N N . PHE A 1 100 ? 9.207 0.553 -16.653 1.00 95.50 100 PHE A N 1
ATOM 832 C CA . PHE A 1 100 ? 7.911 0.858 -16.070 1.00 95.50 100 PHE A CA 1
ATOM 833 C C . PHE A 1 100 ? 7.851 0.470 -14.588 1.00 95.50 100 PHE A C 1
ATOM 835 O O . PHE A 1 100 ? 8.628 -0.361 -14.112 1.00 95.50 100 PHE A O 1
ATOM 842 N N . ALA A 1 101 ? 6.932 1.074 -13.829 1.00 97.25 101 ALA A N 1
ATOM 843 C CA . ALA A 1 101 ? 6.832 0.822 -12.393 1.00 97.25 101 ALA A CA 1
ATOM 844 C C . ALA A 1 101 ? 6.285 -0.590 -12.137 1.00 97.25 101 ALA A C 1
ATOM 846 O O . ALA A 1 101 ? 5.111 -0.858 -12.392 1.00 97.25 101 ALA A O 1
ATOM 847 N N . ALA A 1 102 ? 7.128 -1.483 -11.615 1.00 97.69 102 ALA A N 1
ATOM 848 C CA . ALA A 1 102 ? 6.784 -2.880 -11.372 1.00 97.69 102 ALA A CA 1
ATOM 849 C C . ALA A 1 102 ? 7.167 -3.303 -9.952 1.00 97.69 102 ALA A C 1
ATOM 851 O O . ALA A 1 102 ? 8.341 -3.481 -9.640 1.00 97.69 102 ALA A O 1
ATOM 852 N N . GLY A 1 103 ? 6.182 -3.459 -9.075 1.00 97.62 103 GLY A N 1
ATOM 853 C CA . GLY A 1 103 ? 6.373 -3.891 -7.695 1.00 97.62 103 GLY A CA 1
ATOM 854 C C . GLY A 1 103 ? 5.928 -5.329 -7.488 1.00 97.62 103 GLY A C 1
ATOM 855 O O . GLY A 1 103 ? 4.964 -5.779 -8.102 1.00 97.62 103 GLY A O 1
ATOM 856 N N . TRP A 1 104 ? 6.591 -6.040 -6.581 1.00 96.88 104 TRP A N 1
ATOM 857 C CA . TRP A 1 104 ? 6.134 -7.347 -6.123 1.00 96.88 104 TRP A CA 1
ATOM 858 C C . TRP A 1 104 ? 6.122 -7.396 -4.599 1.00 96.88 104 TRP A C 1
ATOM 860 O O . TRP A 1 104 ? 7.008 -6.843 -3.945 1.00 96.88 104 TRP A O 1
ATOM 870 N N . ASN A 1 105 ? 5.101 -8.032 -4.033 1.00 97.69 105 ASN A N 1
ATOM 871 C CA . ASN A 1 105 ? 4.991 -8.280 -2.600 1.00 97.69 105 ASN A CA 1
ATOM 872 C C . ASN A 1 105 ? 4.221 -9.585 -2.352 1.00 97.69 105 ASN A C 1
ATOM 874 O O . ASN A 1 105 ? 3.505 -10.070 -3.229 1.00 97.69 105 ASN A O 1
ATOM 878 N N . THR A 1 106 ? 4.327 -10.118 -1.138 1.00 97.19 106 THR A N 1
ATOM 879 C CA . THR A 1 106 ? 3.534 -11.261 -0.679 1.00 97.19 106 THR A CA 1
ATOM 880 C C . THR A 1 106 ? 2.671 -10.883 0.519 1.00 97.19 106 THR A C 1
ATOM 882 O O . THR A 1 106 ? 3.035 -10.015 1.319 1.00 97.19 106 THR A O 1
ATOM 885 N N . LEU A 1 107 ? 1.515 -11.533 0.636 1.00 97.12 107 LEU A N 1
ATOM 886 C CA . LEU A 1 107 ? 0.634 -11.434 1.795 1.00 97.12 107 LEU A CA 1
ATOM 887 C C . LEU A 1 107 ? 0.217 -12.824 2.252 1.00 97.12 107 LEU A C 1
ATOM 889 O O . LEU A 1 107 ? -0.152 -13.661 1.430 1.00 97.12 107 LEU A O 1
ATOM 893 N N . ASP A 1 108 ? 0.240 -13.018 3.564 1.00 96.44 108 ASP A N 1
ATOM 894 C CA . ASP A 1 108 ? -0.261 -14.222 4.211 1.00 96.44 108 ASP A CA 1
ATOM 895 C C . ASP A 1 108 ? -1.772 -14.367 3.958 1.00 96.44 108 ASP A C 1
ATOM 897 O O . ASP A 1 108 ? -2.523 -13.384 3.984 1.00 96.44 108 ASP A O 1
ATOM 901 N N . VAL A 1 109 ? -2.221 -15.589 3.679 1.00 94.88 109 VAL A N 1
ATOM 902 C CA . VAL A 1 109 ? -3.631 -15.889 3.389 1.00 94.88 109 VAL A CA 1
ATOM 903 C C . VAL A 1 109 ? -4.549 -15.474 4.538 1.00 94.88 109 VAL A C 1
ATOM 905 O O . VAL A 1 109 ? -5.626 -14.920 4.294 1.00 94.88 109 VAL A O 1
ATOM 908 N N . GLU A 1 110 ? -4.123 -15.690 5.779 1.00 94.00 110 GLU A N 1
ATOM 909 C CA . GLU A 1 110 ? -4.904 -15.385 6.973 1.00 94.00 110 GLU A CA 1
ATOM 910 C C . GLU A 1 110 ? -4.968 -13.877 7.231 1.00 94.00 110 GLU A C 1
ATOM 912 O O . GLU A 1 110 ? -5.983 -13.386 7.728 1.00 94.00 110 GLU A O 1
ATOM 917 N N . ASP A 1 111 ? -3.939 -13.116 6.834 1.00 93.81 111 ASP A N 1
ATOM 918 C CA . ASP A 1 111 ? -3.963 -11.650 6.902 1.00 93.81 111 ASP A CA 1
ATOM 919 C C . ASP A 1 111 ? -5.108 -11.063 6.047 1.00 93.81 111 ASP A C 1
ATOM 921 O O . ASP A 1 111 ? -5.642 -10.012 6.410 1.00 93.81 111 ASP A O 1
ATOM 925 N N . ILE A 1 112 ? -5.490 -11.714 4.937 1.00 94.19 112 ILE A N 1
ATOM 926 C CA . ILE A 1 112 ? -6.573 -11.264 4.041 1.00 94.19 112 ILE A CA 1
ATOM 927 C C . ILE A 1 112 ? -7.913 -11.897 4.427 1.00 94.19 112 ILE A C 1
ATOM 929 O O . ILE A 1 112 ? -8.896 -11.191 4.649 1.00 94.19 112 ILE A O 1
ATOM 933 N N . LYS A 1 113 ? -7.974 -13.229 4.546 1.00 92.44 113 LYS A N 1
ATOM 934 C CA . LYS A 1 113 ? -9.242 -13.942 4.777 1.00 92.44 113 LYS A CA 1
ATOM 935 C C . LYS A 1 113 ? -9.871 -13.622 6.131 1.00 92.44 113 LYS A C 1
ATOM 937 O O . LYS A 1 113 ? -11.092 -13.505 6.208 1.00 92.44 113 LYS A O 1
ATOM 942 N N . ASN A 1 114 ? -9.059 -13.395 7.166 1.00 93.88 114 ASN A N 1
ATOM 943 C CA . ASN A 1 114 ? -9.559 -13.019 8.491 1.00 93.88 114 ASN A CA 1
ATOM 944 C C . ASN A 1 114 ? -9.774 -11.509 8.653 1.00 93.88 114 ASN A C 1
ATOM 946 O O . ASN A 1 114 ? -10.008 -11.058 9.774 1.00 93.88 114 ASN A O 1
ATOM 950 N N . LYS A 1 115 ? -9.682 -10.722 7.567 1.00 93.44 115 LYS A N 1
ATOM 951 C CA . LYS A 1 115 ? -9.887 -9.263 7.573 1.00 93.44 115 LYS A CA 1
ATOM 952 C C . LYS A 1 115 ? -9.078 -8.564 8.671 1.00 93.44 115 LYS A C 1
ATOM 954 O O . LYS A 1 115 ? -9.581 -7.721 9.409 1.00 93.44 115 LYS A O 1
ATOM 959 N N . LYS A 1 116 ? -7.812 -8.959 8.829 1.00 95.06 116 LYS A N 1
ATOM 960 C CA . LYS A 1 116 ? -6.947 -8.467 9.915 1.00 95.06 116 LYS A CA 1
ATOM 961 C C . LYS A 1 116 ? -6.630 -6.975 9.787 1.00 95.06 116 LYS A C 1
ATOM 963 O O . LYS A 1 116 ? -6.347 -6.312 10.789 1.00 95.06 116 LYS A O 1
ATOM 968 N N . TYR A 1 117 ? -6.651 -6.479 8.556 1.00 96.62 117 TYR A N 1
ATOM 969 C CA . TYR A 1 117 ? -6.421 -5.089 8.192 1.00 96.62 117 TYR A CA 1
ATOM 970 C C . TYR A 1 117 ? -7.636 -4.583 7.439 1.00 96.62 117 TYR A C 1
ATOM 972 O O . TYR A 1 117 ? -8.202 -5.329 6.655 1.00 96.62 117 TYR A O 1
ATOM 980 N N . ASP A 1 118 ? -8.013 -3.330 7.646 1.00 96.38 118 ASP A N 1
ATOM 981 C CA . ASP A 1 118 ? -9.120 -2.684 6.940 1.00 96.38 118 ASP A CA 1
ATOM 982 C C . ASP A 1 118 ? -8.694 -2.207 5.546 1.00 96.38 118 ASP A C 1
ATOM 984 O O . ASP A 1 118 ? -9.497 -2.173 4.612 1.00 96.38 118 ASP A O 1
ATOM 988 N N . VAL A 1 119 ? -7.411 -1.851 5.414 1.00 97.81 119 VAL A N 1
ATOM 989 C CA . VAL A 1 119 ? -6.824 -1.255 4.212 1.00 97.81 119 VAL A CA 1
ATOM 990 C C . VAL A 1 119 ? -5.454 -1.866 3.923 1.00 97.81 119 VAL A C 1
ATOM 992 O O . VAL A 1 119 ? -4.648 -2.100 4.829 1.00 97.81 119 VAL A O 1
ATOM 995 N N . TYR A 1 120 ? -5.149 -2.054 2.643 1.00 98.44 120 TYR A N 1
ATOM 996 C CA . TYR A 1 120 ? -3.850 -2.510 2.159 1.00 98.44 120 TYR A CA 1
ATOM 997 C C . TYR A 1 120 ? -3.266 -1.438 1.244 1.00 98.44 120 TYR A C 1
ATOM 999 O O . TYR A 1 120 ? -3.892 -1.047 0.261 1.00 98.44 120 TYR A O 1
ATOM 1007 N N . ILE A 1 121 ? -2.068 -0.950 1.568 1.00 98.62 121 ILE A N 1
ATOM 1008 C CA . ILE A 1 121 ? -1.374 0.060 0.765 1.00 98.62 121 ILE A CA 1
ATOM 1009 C C . ILE A 1 121 ? -0.097 -0.543 0.201 1.00 98.62 121 ILE A C 1
ATOM 1011 O O . ILE A 1 121 ? 0.835 -0.857 0.948 1.00 98.62 121 ILE A O 1
ATOM 1015 N N . PHE A 1 122 ? -0.039 -0.647 -1.121 1.00 98.62 122 PHE A N 1
ATOM 1016 C CA . PHE A 1 122 ? 1.158 -1.022 -1.859 1.00 98.62 122 PHE A CA 1
ATOM 1017 C C . PHE A 1 122 ? 1.842 0.240 -2.367 1.00 98.62 122 PHE A C 1
ATOM 1019 O O . PHE A 1 122 ? 1.222 1.068 -3.027 1.00 98.62 122 PHE A O 1
ATOM 1026 N N . CYS A 1 123 ? 3.127 0.393 -2.068 1.00 98.50 123 CYS A N 1
ATOM 1027 C CA . CYS A 1 123 ? 3.930 1.524 -2.510 1.00 98.50 123 CYS A CA 1
ATOM 1028 C C . CYS A 1 123 ? 5.136 1.031 -3.310 1.00 98.50 123 CYS A C 1
ATOM 1030 O O . CYS A 1 123 ? 6.008 0.329 -2.785 1.00 98.50 123 CYS A O 1
ATOM 1032 N N . ILE A 1 124 ? 5.179 1.420 -4.581 1.00 98.25 124 ILE A N 1
ATOM 1033 C CA . ILE A 1 124 ? 6.248 1.107 -5.521 1.00 98.25 124 ILE A CA 1
ATOM 1034 C C . ILE A 1 124 ? 7.138 2.334 -5.656 1.00 98.25 124 ILE A C 1
ATOM 1036 O O . ILE A 1 124 ? 6.659 3.427 -5.944 1.00 98.25 124 ILE A O 1
ATOM 1040 N N . VAL A 1 125 ? 8.440 2.151 -5.461 1.00 97.31 125 VAL A N 1
ATOM 1041 C CA . VAL A 1 125 ? 9.434 3.183 -5.766 1.00 97.31 125 VAL A CA 1
ATOM 1042 C C . VAL A 1 125 ? 9.935 2.984 -7.186 1.00 97.31 125 VAL A C 1
ATOM 1044 O O . VAL A 1 125 ? 10.563 1.960 -7.468 1.00 97.31 125 VAL A O 1
ATOM 1047 N N . PHE A 1 126 ? 9.716 3.967 -8.051 1.00 95.94 126 PHE A N 1
ATOM 1048 C CA . PHE A 1 126 ? 10.189 3.963 -9.433 1.00 95.94 126 PHE A CA 1
ATOM 1049 C C . PHE A 1 126 ? 10.679 5.360 -9.804 1.00 95.94 126 PHE A C 1
ATOM 1051 O O . PHE A 1 126 ? 9.973 6.328 -9.557 1.00 95.94 126 PHE A O 1
ATOM 1058 N N . ASN A 1 127 ? 11.896 5.474 -10.346 1.00 93.56 127 ASN A N 1
ATOM 1059 C CA . ASN A 1 127 ? 12.508 6.758 -10.717 1.00 93.56 127 ASN A CA 1
ATOM 1060 C C . ASN A 1 127 ? 12.429 7.838 -9.623 1.00 93.56 127 ASN A C 1
ATOM 1062 O O . ASN A 1 127 ? 12.153 8.995 -9.900 1.00 93.56 127 ASN A O 1
ATOM 1066 N N . GLU A 1 128 ? 12.684 7.442 -8.372 1.00 91.38 128 GLU A N 1
ATOM 1067 C CA . GLU A 1 128 ? 12.611 8.307 -7.178 1.00 91.38 128 GLU A CA 1
ATOM 1068 C C . GLU A 1 128 ? 11.205 8.799 -6.801 1.00 91.38 128 GLU A C 1
ATOM 1070 O O . GLU A 1 128 ? 11.046 9.488 -5.797 1.00 91.38 128 GLU A O 1
ATOM 1075 N N . GLU A 1 129 ? 10.175 8.352 -7.515 1.00 94.62 129 GLU A N 1
ATOM 1076 C CA . GLU A 1 129 ? 8.776 8.630 -7.214 1.00 94.62 129 GLU A CA 1
ATOM 1077 C C . GLU A 1 129 ? 8.108 7.465 -6.479 1.00 94.62 129 GLU A C 1
ATOM 1079 O O . GLU A 1 129 ? 8.474 6.293 -6.631 1.00 94.62 129 GLU A O 1
ATOM 1084 N N . PHE A 1 130 ? 7.088 7.797 -5.688 1.00 97.12 130 PHE A N 1
ATOM 1085 C CA . PHE A 1 130 ? 6.227 6.830 -5.019 1.00 97.12 130 PHE A CA 1
ATOM 1086 C C . PHE A 1 130 ? 4.939 6.654 -5.811 1.00 97.12 130 PHE A C 1
ATOM 1088 O O . PHE A 1 130 ? 4.172 7.597 -5.963 1.00 97.12 130 PHE A O 1
ATOM 1095 N N . LYS A 1 131 ? 4.687 5.432 -6.273 1.00 97.88 131 LYS A N 1
ATOM 1096 C CA . LYS A 1 131 ? 3.431 5.028 -6.906 1.00 97.88 131 LYS A CA 1
ATOM 1097 C C . LYS A 1 131 ? 2.641 4.185 -5.916 1.00 97.88 131 LYS A C 1
ATOM 1099 O O . LYS A 1 131 ? 3.166 3.189 -5.412 1.00 97.88 131 LYS A O 1
ATOM 1104 N N . THR A 1 132 ? 1.422 4.591 -5.586 1.00 98.38 132 THR A N 1
ATOM 1105 C CA . THR A 1 132 ? 0.658 3.979 -4.490 1.00 98.38 132 THR A CA 1
ATOM 1106 C C . THR A 1 132 ? -0.651 3.388 -4.959 1.00 98.38 132 THR A C 1
ATOM 1108 O O . THR A 1 132 ? -1.375 4.013 -5.725 1.00 98.38 132 THR A O 1
ATOM 1111 N N . PHE A 1 133 ? -0.972 2.216 -4.428 1.00 98.69 133 PHE A N 1
ATOM 1112 C CA . PHE A 1 133 ? -2.239 1.542 -4.641 1.00 98.69 133 PHE A CA 1
ATOM 1113 C C . PHE A 1 133 ? -2.888 1.253 -3.298 1.00 98.69 133 PHE A C 1
ATOM 1115 O O . PHE A 1 133 ? -2.225 0.727 -2.399 1.00 98.69 133 PHE A O 1
ATOM 1122 N N . ILE A 1 134 ? -4.156 1.621 -3.163 1.00 98.62 134 ILE A N 1
ATOM 1123 C CA . ILE A 1 134 ? -4.904 1.561 -1.910 1.00 98.62 134 ILE A CA 1
ATOM 1124 C C . ILE A 1 134 ? -6.110 0.658 -2.142 1.00 98.62 134 ILE A C 1
ATOM 1126 O O . ILE A 1 134 ? -6.940 0.918 -3.011 1.00 98.62 134 ILE A O 1
ATOM 1130 N N . PHE A 1 135 ? -6.177 -0.421 -1.373 1.00 98.38 135 PHE A N 1
ATOM 1131 C CA . PHE A 1 135 ? -7.189 -1.458 -1.512 1.00 98.38 135 PHE A CA 1
ATOM 1132 C C . PHE A 1 135 ? -7.975 -1.603 -0.215 1.00 98.38 135 PHE A C 1
ATOM 1134 O O . PHE A 1 135 ? -7.396 -1.619 0.878 1.00 98.38 135 PHE A O 1
ATOM 1141 N N . SER A 1 136 ? -9.288 -1.755 -0.348 1.00 97.31 136 SER A N 1
ATOM 1142 C CA . SER A 1 136 ? -10.152 -2.233 0.728 1.00 97.31 136 SER A CA 1
ATOM 1143 C C . SER A 1 136 ? -10.005 -3.749 0.898 1.00 97.31 136 SER A C 1
ATOM 1145 O O . SER A 1 136 ? -9.448 -4.438 0.038 1.00 97.31 136 SER A O 1
ATOM 1147 N N . ASN A 1 137 ? -10.554 -4.302 1.981 1.00 95.00 137 ASN A N 1
ATOM 1148 C CA . ASN A 1 137 ? -10.700 -5.756 2.102 1.00 95.00 137 ASN A CA 1
ATOM 1149 C C . ASN A 1 137 ? -11.461 -6.376 0.926 1.00 95.00 137 ASN A C 1
ATOM 1151 O O . ASN A 1 137 ? -11.091 -7.451 0.466 1.00 95.00 137 ASN A O 1
ATOM 1155 N N . GLU A 1 138 ? -12.523 -5.724 0.452 1.00 95.06 138 GLU A N 1
ATOM 1156 C CA . GLU A 1 138 ? -13.325 -6.243 -0.655 1.00 95.06 138 GLU A CA 1
ATOM 1157 C C . GLU A 1 138 ? -12.508 -6.305 -1.948 1.00 95.06 138 GLU A C 1
ATOM 1159 O O . GLU A 1 138 ? -12.504 -7.335 -2.621 1.00 95.06 138 GLU A O 1
ATOM 1164 N N . ASP A 1 139 ? -11.739 -5.253 -2.252 1.00 96.75 139 ASP A N 1
ATOM 1165 C CA . ASP A 1 139 ? -10.832 -5.258 -3.401 1.00 96.75 139 ASP A CA 1
ATOM 1166 C C . ASP A 1 139 ? -9.825 -6.411 -3.306 1.00 96.75 139 ASP A C 1
ATOM 1168 O O . ASP A 1 139 ? -9.623 -7.143 -4.276 1.00 96.75 139 ASP A O 1
ATOM 1172 N N . MET A 1 140 ? -9.234 -6.618 -2.123 1.00 97.19 140 MET A N 1
ATOM 1173 C CA . MET A 1 140 ? -8.283 -7.707 -1.907 1.00 97.19 140 MET A CA 1
ATOM 1174 C 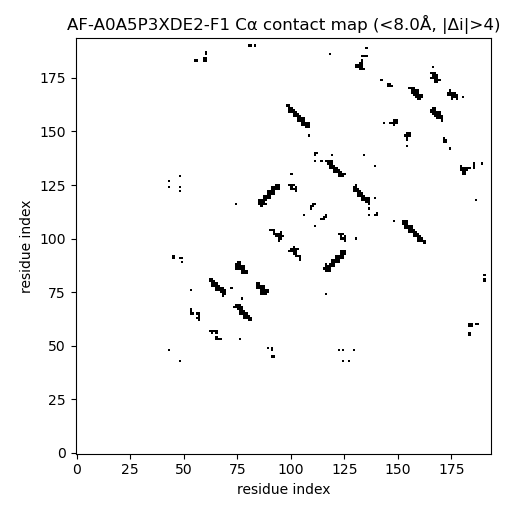C . MET A 1 140 ? -8.931 -9.081 -2.081 1.00 97.19 140 MET A C 1
ATOM 1176 O O . MET A 1 140 ? -8.344 -9.931 -2.746 1.00 97.19 140 MET A O 1
ATOM 1180 N N . LEU A 1 141 ? -10.132 -9.299 -1.530 1.00 96.06 141 LEU A N 1
ATOM 1181 C CA . LEU A 1 141 ? -10.888 -10.548 -1.681 1.00 96.06 141 LEU A CA 1
ATOM 1182 C C . LEU A 1 141 ? -11.216 -10.837 -3.151 1.00 96.06 141 LEU A C 1
ATOM 1184 O O . LEU A 1 141 ? -11.039 -11.967 -3.611 1.00 96.06 141 LEU A O 1
ATOM 1188 N N . ASN A 1 142 ? -11.621 -9.809 -3.897 1.00 95.50 142 ASN A N 1
ATOM 1189 C CA . ASN A 1 142 ? -11.892 -9.914 -5.327 1.00 95.50 142 ASN A CA 1
ATOM 1190 C C . ASN A 1 142 ? -10.631 -10.300 -6.107 1.00 95.50 142 ASN A C 1
ATOM 1192 O O . ASN A 1 142 ? -10.680 -11.215 -6.930 1.00 95.50 142 ASN A O 1
ATOM 1196 N N . ILE A 1 143 ? -9.489 -9.676 -5.801 1.00 95.62 143 ILE A N 1
ATOM 1197 C CA . ILE A 1 143 ? -8.206 -10.001 -6.434 1.00 95.62 143 ILE A CA 1
ATOM 1198 C C . ILE A 1 143 ? -7.803 -11.452 -6.139 1.00 95.62 143 ILE A C 1
ATOM 1200 O O . ILE A 1 143 ? -7.469 -12.185 -7.067 1.00 95.62 143 ILE A O 1
ATOM 1204 N N . ILE A 1 144 ? -7.860 -11.902 -4.879 1.00 95.62 144 ILE A N 1
ATOM 1205 C CA . ILE A 1 144 ? -7.387 -13.249 -4.507 1.00 95.62 144 ILE A CA 1
ATOM 1206 C C . ILE A 1 144 ? -8.322 -14.387 -4.920 1.00 95.62 144 ILE A C 1
ATOM 1208 O O . ILE A 1 144 ? -7.894 -15.540 -4.891 1.00 95.62 144 ILE A O 1
ATOM 1212 N N . SER A 1 145 ? -9.566 -14.093 -5.309 1.00 93.62 145 SER A N 1
ATOM 1213 C CA . SER A 1 145 ? -10.558 -15.108 -5.699 1.00 93.62 145 SER A CA 1
ATOM 1214 C C . SER A 1 145 ? -10.069 -16.047 -6.811 1.00 93.62 145 SER A C 1
ATOM 1216 O O . SER A 1 145 ? -10.456 -17.212 -6.844 1.00 93.62 145 SER A O 1
ATOM 1218 N N . ASN A 1 146 ? -9.161 -15.564 -7.663 1.00 87.38 146 ASN A N 1
ATOM 1219 C CA . ASN A 1 146 ? -8.588 -16.309 -8.783 1.00 87.38 146 ASN A CA 1
ATOM 1220 C C . ASN A 1 146 ? -7.078 -16.576 -8.628 1.00 87.38 146 ASN A C 1
ATOM 1222 O O . ASN A 1 146 ? -6.417 -16.967 -9.590 1.00 87.38 146 ASN A O 1
ATOM 1226 N N . LYS A 1 147 ? -6.503 -16.343 -7.440 1.00 94.19 147 LYS A N 1
ATOM 1227 C CA . LYS A 1 147 ? -5.056 -16.467 -7.204 1.00 94.19 147 LYS A CA 1
ATOM 1228 C C . LYS A 1 147 ? -4.698 -17.790 -6.555 1.00 94.19 147 LYS A C 1
ATOM 1230 O O . LYS A 1 147 ? -5.447 -18.334 -5.743 1.00 94.19 147 LYS A O 1
ATOM 1235 N N . GLN A 1 148 ? -3.505 -18.273 -6.880 1.00 93.69 148 GLN A N 1
ATOM 1236 C CA . GLN A 1 148 ? -2.943 -19.466 -6.261 1.00 93.69 148 GLN A CA 1
ATOM 1237 C C . GLN A 1 148 ? -2.141 -19.092 -5.013 1.00 93.69 148 GLN A C 1
ATOM 1239 O O . GLN A 1 148 ? -1.483 -18.051 -4.957 1.00 93.69 148 GLN A O 1
ATOM 1244 N N . ILE A 1 149 ? -2.216 -19.955 -4.003 1.00 95.62 149 ILE A N 1
ATOM 1245 C CA . ILE A 1 149 ? -1.439 -19.830 -2.769 1.00 95.62 149 ILE A CA 1
ATOM 1246 C C . ILE A 1 149 ? -0.119 -20.578 -2.973 1.00 95.62 149 ILE A C 1
ATOM 1248 O O . ILE A 1 149 ? -0.103 -21.666 -3.553 1.00 95.62 149 ILE A O 1
ATOM 1252 N N . ASP A 1 150 ? 0.991 -20.008 -2.510 1.00 95.06 150 ASP A N 1
ATOM 1253 C CA . ASP A 1 150 ? 2.277 -20.701 -2.527 1.00 95.06 150 ASP A CA 1
ATOM 1254 C C . ASP A 1 150 ? 2.401 -21.769 -1.421 1.00 95.06 150 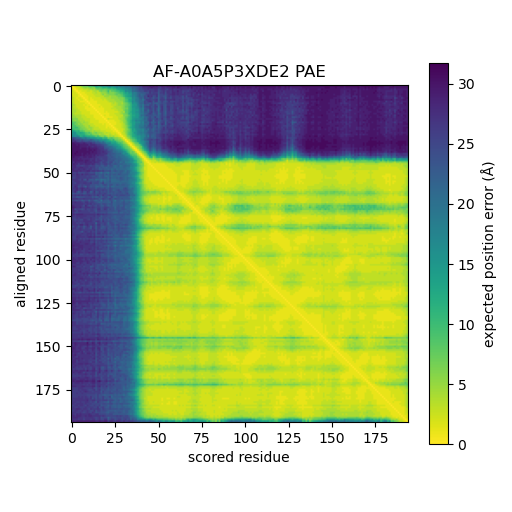ASP A C 1
ATOM 1256 O O . ASP A 1 150 ? 1.566 -21.896 -0.527 1.00 95.06 150 ASP A O 1
ATOM 1260 N N . ALA A 1 151 ? 3.484 -22.548 -1.452 1.00 95.06 151 ALA A N 1
ATOM 1261 C CA . ALA A 1 151 ? 3.736 -23.587 -0.449 1.00 95.06 151 ALA A CA 1
ATOM 1262 C C . ALA A 1 151 ? 3.908 -23.043 0.986 1.00 95.06 151 ALA A C 1
ATOM 1264 O O . ALA A 1 151 ? 3.880 -23.814 1.943 1.00 95.06 151 ALA A O 1
ATOM 1265 N N . SER A 1 152 ? 4.116 -21.734 1.144 1.00 95.06 152 SER A N 1
ATOM 1266 C CA . SER A 1 152 ? 4.269 -21.048 2.427 1.00 95.06 152 SER A CA 1
ATOM 1267 C C . SER A 1 152 ? 2.990 -20.338 2.880 1.00 95.06 152 SER A C 1
ATOM 1269 O O . SER A 1 152 ? 3.039 -19.614 3.871 1.00 95.06 152 SER A O 1
ATOM 1271 N N . GLY A 1 153 ? 1.860 -20.534 2.193 1.00 95.69 153 GLY A N 1
ATOM 1272 C CA . GLY A 1 153 ? 0.586 -19.940 2.588 1.00 95.69 153 GLY A CA 1
ATOM 1273 C C . GLY A 1 153 ? 0.435 -18.465 2.207 1.00 95.69 153 GLY A C 1
ATOM 1274 O O . GLY A 1 153 ? -0.305 -17.749 2.877 1.00 95.69 153 GLY A O 1
ATOM 1275 N N . ASN A 1 154 ? 1.119 -17.992 1.159 1.00 97.56 154 ASN A N 1
ATOM 1276 C CA . ASN A 1 154 ? 1.043 -16.598 0.717 1.00 97.56 154 ASN A CA 1
ATOM 1277 C C . ASN A 1 154 ? 0.432 -16.442 -0.676 1.00 97.56 154 ASN A C 1
ATOM 1279 O O . ASN A 1 154 ? 0.661 -17.246 -1.581 1.00 97.56 154 ASN A O 1
ATOM 1283 N N . TYR A 1 155 ? -0.258 -15.322 -0.866 1.00 97.44 155 TYR A N 1
ATOM 1284 C CA . TYR A 1 155 ? -0.584 -14.782 -2.178 1.00 97.44 155 TYR A CA 1
ATOM 1285 C C . TYR A 1 155 ? 0.533 -13.856 -2.668 1.00 97.44 155 TYR A C 1
ATOM 1287 O O . TYR A 1 155 ? 1.063 -13.038 -1.912 1.00 97.44 155 TYR A O 1
ATOM 1295 N N . HIS A 1 156 ? 0.860 -13.956 -3.956 1.00 97.50 156 HIS A N 1
ATOM 1296 C CA . HIS A 1 156 ? 1.863 -13.125 -4.630 1.00 97.50 156 HIS A CA 1
ATOM 1297 C C . HIS A 1 156 ? 1.184 -12.021 -5.440 1.00 97.50 156 HIS A C 1
ATOM 1299 O O . HIS A 1 156 ? 0.337 -12.317 -6.276 1.00 97.50 156 HIS A O 1
ATOM 1305 N N . PHE A 1 157 ? 1.576 -10.765 -5.242 1.00 97.88 157 PHE A N 1
ATOM 1306 C CA . PHE A 1 157 ? 0.996 -9.602 -5.926 1.00 97.88 157 PHE A CA 1
ATOM 1307 C C . PHE A 1 157 ? 2.049 -8.911 -6.773 1.00 97.88 157 PHE A C 1
ATOM 1309 O O . PHE A 1 157 ? 3.065 -8.469 -6.231 1.00 97.88 157 PHE A O 1
ATOM 1316 N N . TYR A 1 158 ? 1.828 -8.848 -8.087 1.00 97.81 158 TYR A N 1
ATOM 1317 C CA . TYR A 1 158 ? 2.754 -8.235 -9.043 1.00 97.81 158 TYR A CA 1
ATOM 1318 C C . TYR A 1 158 ? 2.055 -7.025 -9.657 1.00 97.81 158 TYR A C 1
ATOM 1320 O O . TYR A 1 158 ? 1.292 -7.165 -10.607 1.00 97.81 158 TYR A O 1
ATOM 1328 N N . ILE A 1 159 ? 2.271 -5.849 -9.073 1.00 98.25 159 ILE A N 1
ATOM 1329 C CA . ILE A 1 159 ? 1.591 -4.609 -9.454 1.00 98.25 159 ILE A CA 1
ATOM 1330 C C . ILE A 1 159 ? 2.439 -3.870 -10.481 1.00 98.25 159 ILE A C 1
ATOM 1332 O O . ILE A 1 159 ? 3.564 -3.460 -10.186 1.00 98.25 159 ILE A O 1
ATOM 1336 N N . HIS A 1 160 ? 1.885 -3.675 -11.672 1.00 98.12 160 HIS A N 1
ATOM 1337 C CA . HIS A 1 160 ? 2.529 -3.006 -12.794 1.00 98.12 160 HIS A CA 1
ATOM 1338 C C . HIS A 1 160 ? 1.750 -1.764 -13.201 1.00 98.12 160 HIS A C 1
ATOM 1340 O O . HIS A 1 160 ? 0.535 -1.826 -13.344 1.00 98.12 160 HIS A O 1
ATOM 1346 N N . ILE A 1 161 ? 2.459 -0.676 -13.479 1.00 97.81 161 ILE A N 1
ATOM 1347 C CA . ILE A 1 161 ? 1.975 0.414 -14.329 1.00 97.81 161 ILE A CA 1
ATOM 1348 C C . ILE A 1 161 ? 2.657 0.197 -15.672 1.00 97.81 161 ILE A C 1
ATOM 1350 O O . ILE A 1 161 ? 3.846 0.466 -15.771 1.00 97.81 161 ILE A O 1
ATOM 1354 N N . LYS A 1 162 ? 1.963 -0.381 -16.653 1.00 94.06 162 LYS A N 1
ATOM 1355 C CA . LYS A 1 162 ? 2.528 -0.722 -17.968 1.00 94.06 162 LYS A CA 1
ATOM 1356 C C . LYS A 1 162 ? 2.877 0.547 -18.757 1.00 94.06 162 LYS A C 1
ATOM 1358 O O . LYS A 1 162 ? 2.401 1.635 -18.448 1.00 94.06 162 LYS A O 1
ATOM 1363 N N . GLU A 1 163 ? 3.681 0.398 -19.809 1.00 92.44 163 GLU A N 1
ATOM 1364 C CA . GLU A 1 163 ? 4.078 1.509 -20.693 1.00 92.44 163 GLU A CA 1
ATOM 1365 C C . GLU A 1 163 ? 2.879 2.181 -21.388 1.00 92.44 163 GLU A C 1
ATOM 1367 O O . GLU A 1 163 ? 2.913 3.377 -21.659 1.00 92.44 163 GLU A O 1
ATOM 1372 N N . ASP A 1 164 ? 1.793 1.435 -21.615 1.00 93.31 164 ASP A N 1
ATOM 1373 C CA . ASP A 1 164 ? 0.525 1.949 -22.153 1.00 93.31 164 ASP A CA 1
ATOM 1374 C C . ASP A 1 164 ? -0.356 2.661 -21.104 1.00 93.31 164 ASP A C 1
ATOM 1376 O O . ASP A 1 164 ? -1.459 3.108 -21.414 1.00 93.31 164 ASP A O 1
ATOM 1380 N N . GLY A 1 165 ? 0.120 2.773 -19.860 1.00 94.62 165 GLY A N 1
ATOM 1381 C CA . GLY A 1 165 ? -0.562 3.443 -18.758 1.00 94.62 165 GLY A CA 1
ATOM 1382 C C . GLY A 1 165 ? -1.534 2.568 -17.964 1.00 94.62 165 GLY A C 1
ATOM 1383 O O . GLY A 1 165 ? -2.020 3.033 -16.928 1.00 94.62 165 GLY A O 1
ATOM 1384 N N . ARG A 1 166 ? -1.799 1.321 -18.381 1.00 97.12 166 ARG A N 1
ATOM 1385 C CA . ARG A 1 166 ? -2.671 0.403 -17.628 1.00 97.12 166 ARG A CA 1
ATOM 1386 C C . ARG A 1 166 ? -2.036 0.010 -16.299 1.00 97.12 166 ARG A C 1
ATOM 1388 O O . ARG A 1 166 ? -0.845 -0.312 -16.250 1.00 97.12 166 ARG A O 1
ATOM 1395 N N . LYS A 1 167 ? -2.835 -0.028 -15.228 1.00 98.38 167 LYS A N 1
ATOM 1396 C CA . LYS A 1 167 ? -2.396 -0.526 -13.920 1.00 98.38 167 LYS A CA 1
ATOM 1397 C C . LYS A 1 167 ? -2.996 -1.894 -13.650 1.00 98.38 167 LYS A C 1
ATOM 1399 O O . LYS A 1 167 ? -4.213 -2.043 -13.595 1.00 98.38 167 LYS A O 1
ATOM 1404 N N . LEU A 1 168 ? -2.129 -2.885 -13.490 1.00 98.00 168 LEU A N 1
ATOM 1405 C CA . LEU A 1 168 ? -2.513 -4.290 -13.467 1.00 98.00 168 LEU A CA 1
ATOM 1406 C C . LEU A 1 168 ? -1.840 -5.035 -12.312 1.00 98.00 168 LEU A C 1
ATOM 1408 O O . LEU A 1 168 ? -0.642 -4.871 -12.081 1.00 98.00 168 LEU A O 1
ATOM 1412 N N . GLU A 1 169 ? -2.577 -5.922 -11.652 1.00 97.19 169 GLU A N 1
ATOM 1413 C CA . GLU A 1 169 ? -1.990 -7.070 -10.952 1.00 97.19 169 GLU A CA 1
ATOM 1414 C C . GLU A 1 169 ? -1.741 -8.169 -11.995 1.00 97.19 169 GLU A C 1
ATOM 1416 O O . GLU A 1 169 ? -2.632 -8.437 -12.790 1.00 97.19 169 GLU A O 1
ATOM 1421 N N . CYS A 1 170 ? -0.538 -8.745 -12.064 1.00 94.69 170 CYS A N 1
ATOM 1422 C CA . CYS A 1 170 ? -0.100 -9.562 -13.207 1.00 94.69 170 CYS A CA 1
ATOM 1423 C C . CYS A 1 170 ? 0.486 -10.934 -12.841 1.00 94.69 170 CYS A C 1
ATOM 1425 O O . CYS A 1 170 ? 1.136 -11.549 -13.689 1.00 94.69 170 CYS A O 1
ATOM 1427 N N . ARG A 1 171 ? 0.380 -11.409 -11.594 1.00 94.31 171 ARG A N 1
ATOM 1428 C CA . ARG A 1 171 ? 1.100 -12.631 -11.198 1.00 94.31 171 ARG A CA 1
ATOM 1429 C C . ARG A 1 171 ? 0.497 -13.907 -11.782 1.00 94.31 171 ARG A C 1
ATOM 1431 O O . ARG A 1 171 ? 1.254 -14.768 -12.232 1.00 94.31 171 ARG A O 1
ATOM 1438 N N . ASP A 1 172 ? -0.820 -14.050 -11.685 1.00 92.25 172 ASP A N 1
ATOM 1439 C CA . ASP A 1 172 ? -1.543 -15.269 -12.081 1.00 92.25 172 ASP A CA 1
ATOM 1440 C C . ASP A 1 172 ? -2.446 -14.991 -13.286 1.00 92.25 172 ASP A C 1
ATOM 1442 O O . ASP A 1 172 ? -2.407 -15.706 -14.283 1.00 92.25 172 ASP A O 1
ATOM 1446 N N . GLN A 1 173 ? -3.202 -13.897 -13.206 1.00 91.81 173 GLN A N 1
ATOM 1447 C CA . GLN A 1 173 ? -4.016 -13.334 -14.276 1.00 91.81 173 GLN A CA 1
ATOM 1448 C C . GLN A 1 173 ? -3.853 -11.812 -14.269 1.00 91.81 173 GLN A C 1
ATOM 1450 O O . GLN A 1 173 ? -3.530 -11.241 -13.228 1.00 91.81 173 GLN A O 1
ATOM 14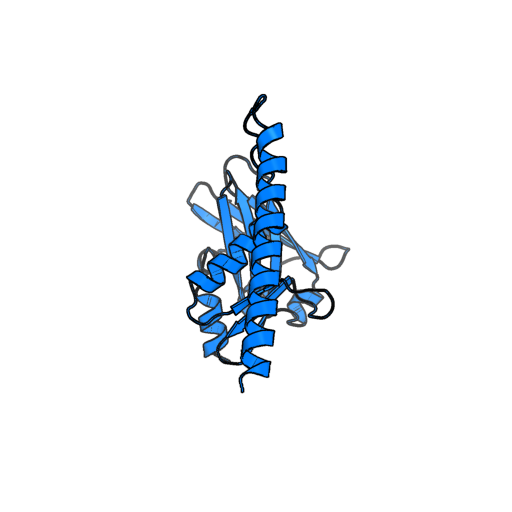55 N N . GLU A 1 174 ? -4.071 -11.159 -15.412 1.00 95.19 174 GLU A N 1
ATOM 1456 C CA . GLU A 1 174 ? -4.100 -9.696 -15.464 1.00 95.19 174 GLU A CA 1
ATOM 1457 C C . GLU A 1 174 ? -5.425 -9.189 -14.878 1.00 95.19 174 GLU A C 1
ATOM 1459 O O . GLU A 1 174 ? -6.498 -9.480 -15.405 1.00 95.19 174 GLU A O 1
ATOM 1464 N N . ILE A 1 175 ? -5.349 -8.443 -13.776 1.00 96.56 175 ILE A N 1
ATOM 1465 C CA . ILE A 1 175 ? -6.501 -7.827 -13.108 1.00 96.56 175 ILE A CA 1
ATOM 1466 C C . ILE A 1 175 ? -6.327 -6.317 -13.158 1.00 96.56 175 ILE A C 1
ATOM 1468 O O . ILE A 1 175 ? -5.307 -5.801 -12.701 1.00 96.56 175 ILE A O 1
ATOM 1472 N N . ASP A 1 176 ? -7.331 -5.618 -13.683 1.00 97.19 176 ASP A N 1
ATOM 1473 C CA . ASP A 1 176 ? -7.382 -4.159 -13.664 1.00 97.19 176 ASP A CA 1
ATOM 1474 C C . ASP A 1 176 ? -7.533 -3.642 -12.226 1.00 97.19 176 ASP A C 1
ATOM 1476 O O . ASP A 1 176 ? -8.460 -4.012 -11.502 1.00 97.19 176 ASP A O 1
ATOM 1480 N N . ILE A 1 177 ? -6.586 -2.797 -11.823 1.00 97.69 177 ILE A N 1
ATOM 1481 C CA . ILE A 1 177 ? -6.519 -2.156 -10.505 1.00 97.69 177 ILE A CA 1
ATOM 1482 C C . ILE A 1 177 ? -6.384 -0.629 -10.634 1.00 97.69 177 ILE A C 1
ATOM 1484 O O . ILE A 1 177 ? -5.924 0.034 -9.702 1.00 97.69 177 ILE A O 1
ATOM 1488 N N . GLU A 1 178 ? -6.780 -0.054 -11.776 1.00 98.00 178 GLU A N 1
ATOM 1489 C CA . GLU A 1 178 ? -6.755 1.390 -12.048 1.00 98.00 178 GLU A CA 1
ATOM 1490 C C . GLU A 1 178 ? -7.485 2.172 -10.956 1.00 98.00 178 GLU A C 1
ATOM 1492 O O . GLU A 1 178 ? -6.942 3.136 -10.423 1.00 98.00 178 GLU A O 1
ATOM 1497 N N . LYS A 1 179 ? -8.673 1.706 -10.545 1.00 97.38 179 LYS A N 1
ATOM 1498 C CA . LYS A 1 179 ? -9.480 2.362 -9.501 1.00 97.38 179 LYS A CA 1
ATOM 1499 C C . LYS A 1 179 ? -8.767 2.489 -8.149 1.00 97.38 179 LYS A C 1
ATOM 1501 O O . LYS A 1 179 ? -9.184 3.288 -7.323 1.00 97.38 179 LYS A O 1
ATOM 1506 N N . ASN A 1 180 ? -7.735 1.679 -7.906 1.00 98.38 180 ASN A N 1
ATOM 1507 C CA . ASN A 1 180 ? -6.987 1.656 -6.652 1.00 98.38 180 ASN A CA 1
ATOM 1508 C C . ASN A 1 180 ? -5.726 2.531 -6.710 1.00 98.38 180 ASN A C 1
ATOM 1510 O O . ASN A 1 180 ? -5.088 2.741 -5.675 1.00 98.38 180 ASN A O 1
ATOM 1514 N N . TYR A 1 181 ? -5.340 3.021 -7.891 1.00 98.44 181 TYR A N 1
ATOM 1515 C CA . TYR A 1 181 ? -4.150 3.842 -8.086 1.00 98.44 181 TYR A CA 1
ATOM 1516 C C . TYR A 1 181 ? -4.366 5.259 -7.543 1.00 98.44 181 TYR A C 1
ATOM 1518 O O . TYR A 1 181 ? -5.255 5.974 -7.990 1.00 98.44 181 TYR A O 1
ATOM 1526 N N . GLU A 1 182 ? -3.545 5.652 -6.566 1.00 97.81 182 GLU A N 1
ATOM 1527 C CA . GLU A 1 182 ? -3.593 6.962 -5.896 1.00 97.81 182 GLU A CA 1
ATOM 1528 C C . GLU A 1 182 ? -4.993 7.364 -5.380 1.00 97.81 182 GLU A C 1
ATOM 1530 O O . GLU A 1 182 ? -5.281 8.545 -5.193 1.00 97.81 182 GLU A O 1
ATOM 1535 N N . ASP A 1 183 ? -5.858 6.389 -5.079 1.00 97.50 183 ASP A N 1
ATOM 1536 C CA . ASP A 1 183 ? -7.201 6.639 -4.546 1.00 97.50 183 ASP A CA 1
ATOM 1537 C C . ASP A 1 183 ? -7.173 6.921 -3.037 1.00 97.50 183 ASP A C 1
ATOM 1539 O O . ASP A 1 183 ? -7.640 6.150 -2.192 1.00 97.50 183 ASP A O 1
ATOM 1543 N N . TRP A 1 184 ? -6.598 8.068 -2.681 1.00 96.94 184 TRP A N 1
ATOM 1544 C CA . TRP A 1 184 ? -6.469 8.528 -1.297 1.00 96.94 184 TRP A CA 1
ATOM 1545 C C . TRP A 1 184 ? -7.816 8.762 -0.607 1.00 96.94 184 TRP A C 1
ATOM 1547 O O . TRP A 1 184 ? -7.874 8.798 0.625 1.00 96.94 184 TRP A O 1
ATOM 1557 N N . THR A 1 185 ? -8.897 8.886 -1.383 1.00 93.88 185 THR A N 1
ATOM 1558 C CA . THR A 1 185 ? -10.254 9.118 -0.878 1.00 93.88 185 THR A CA 1
ATOM 1559 C C . THR A 1 185 ? -10.942 7.844 -0.389 1.00 93.88 185 THR A C 1
ATOM 1561 O O . THR A 1 185 ? -11.914 7.939 0.364 1.00 93.88 185 THR A O 1
ATOM 1564 N N . LEU A 1 186 ? -10.420 6.657 -0.737 1.00 95.56 186 LEU A N 1
ATOM 1565 C CA . LEU A 1 186 ? -10.960 5.366 -0.294 1.00 95.56 186 LEU A CA 1
ATOM 1566 C C . LEU A 1 186 ? -11.127 5.299 1.227 1.00 95.56 186 LEU A C 1
ATOM 1568 O O . LEU A 1 186 ? -12.119 4.769 1.719 1.00 95.56 186 LEU A O 1
ATOM 1572 N N . ILE A 1 187 ? -10.187 5.880 1.973 1.00 94.62 187 ILE A N 1
ATOM 1573 C CA . ILE A 1 187 ? -10.213 5.877 3.436 1.00 94.62 187 ILE A CA 1
ATOM 1574 C C . ILE A 1 187 ? -11.465 6.567 3.976 1.00 94.62 187 ILE A C 1
ATOM 1576 O O . ILE A 1 187 ? -12.135 6.030 4.854 1.00 94.62 187 ILE A O 1
ATOM 1580 N N . SER A 1 188 ? -11.801 7.736 3.427 1.00 92.50 188 SER A N 1
ATOM 1581 C CA . SER A 1 188 ? -13.008 8.464 3.818 1.00 92.50 188 SER A CA 1
ATOM 1582 C C . SER A 1 188 ? -14.271 7.671 3.477 1.00 92.50 188 SER A C 1
ATOM 1584 O O . SER A 1 188 ? -15.172 7.602 4.308 1.00 92.50 188 SER A O 1
ATOM 1586 N N . ARG A 1 189 ? -14.308 7.000 2.314 1.00 93.19 189 ARG A N 1
ATOM 1587 C CA . ARG A 1 189 ? -15.457 6.169 1.910 1.00 93.19 189 ARG A CA 1
ATOM 1588 C C . ARG A 1 189 ? -15.684 4.996 2.865 1.00 93.19 189 ARG A C 1
ATOM 1590 O O . ARG A 1 189 ? -16.791 4.837 3.360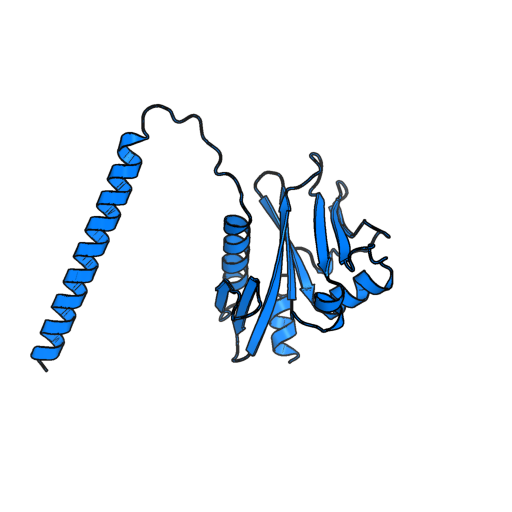 1.00 93.19 189 ARG A O 1
ATOM 1597 N N . ILE A 1 190 ? -14.623 4.267 3.222 1.00 92.88 190 ILE A N 1
ATOM 1598 C CA . ILE A 1 190 ? -14.699 3.168 4.203 1.00 92.88 190 ILE A CA 1
ATOM 1599 C C . ILE A 1 190 ? -15.241 3.674 5.547 1.00 92.88 190 ILE A C 1
ATOM 1601 O O . ILE A 1 190 ? -16.068 3.026 6.180 1.00 92.88 190 ILE A O 1
ATOM 1605 N N . ILE A 1 191 ? -14.785 4.841 6.004 1.00 90.81 191 ILE A N 1
ATOM 1606 C CA . ILE A 1 191 ? -15.219 5.407 7.287 1.00 90.81 191 ILE A CA 1
ATOM 1607 C C . ILE A 1 191 ? -16.677 5.860 7.252 1.00 90.81 191 ILE A C 1
ATOM 1609 O O . ILE A 1 191 ? -17.349 5.757 8.279 1.00 90.81 191 ILE A O 1
ATOM 1613 N N . ASP A 1 192 ? -17.155 6.362 6.119 1.00 88.00 192 ASP A N 1
ATOM 1614 C CA . ASP A 1 192 ? -18.530 6.839 5.962 1.00 88.00 192 ASP A CA 1
ATOM 1615 C C . ASP A 1 192 ? -19.542 5.695 5.771 1.00 88.00 192 ASP A C 1
ATOM 1617 O O . ASP A 1 192 ? -20.711 5.867 6.105 1.00 88.00 192 ASP A O 1
ATOM 1621 N N . GLU A 1 193 ? -19.097 4.529 5.298 1.00 82.25 193 GLU A N 1
ATOM 1622 C CA . GLU A 1 193 ? -19.912 3.308 5.170 1.00 82.25 193 GLU A CA 1
ATOM 1623 C C . GLU A 1 193 ? -20.041 2.506 6.479 1.00 82.25 193 GLU A C 1
ATOM 1625 O O . GLU A 1 193 ? -20.970 1.709 6.629 1.00 82.25 193 GLU A O 1
ATOM 1630 N N . LEU A 1 194 ? -19.113 2.704 7.424 1.00 63.03 194 LEU A N 1
ATOM 1631 C CA . LEU A 1 194 ? -19.124 2.079 8.757 1.00 63.03 194 LEU A CA 1
ATOM 1632 C C . LEU A 1 194 ? -20.132 2.736 9.719 1.00 63.03 194 LEU A C 1
ATOM 1634 O O . LEU A 1 194 ? -20.229 2.231 10.855 1.00 63.03 194 LEU A O 1
#

Solvent-accessible surface area (backbone atoms only — not comparable to full-atom values): 10998 Å² total; per-residue (Å²): 112,68,70,60,54,53,53,48,52,55,50,50,50,56,48,52,55,50,48,52,53,52,51,52,53,51,49,60,64,54,63,80,56,76,87,71,82,70,84,73,72,76,79,89,41,66,69,56,56,51,50,51,52,37,51,48,49,36,71,69,31,86,79,41,46,53,46,81,36,44,80,91,73,70,26,52,29,38,37,39,40,95,94,42,76,43,36,25,43,73,46,70,23,61,37,81,44,91,90,34,44,28,22,60,53,74,43,52,48,63,54,58,77,66,57,69,32,54,31,40,37,43,36,26,39,39,98,94,39,81,48,43,34,44,35,46,52,66,55,50,53,63,61,51,73,78,52,69,68,47,100,85,47,27,38,68,47,32,43,31,40,44,90,89,66,52,34,30,34,56,67,82,56,82,38,85,43,56,85,23,51,70,37,64,59,53,62,59,51,57,61,72,74,105

Sequence (194 aa):
MEKLIIELFERIKKLEDRVGELEAQYELRNSDSNIKEKRKKEKITRKVSRNFVIQKLQEENKGLHAQKGNKSMQTDILIDMKKKSLKVKYLHSKSYNENFAAGWNTLDVEDIKNKKYDVYIFCIVFNEEFKTFIFSNEDMLNIISNKQIDASGNYHFYIHIKEDGRKLECRDQEIDIEKNYEDWTLISRIIDEL

Organism: Paraclostridium bifermentans (NCBI:txid1490)

Secondary structure (DSSP, 8-state):
-HHHHHHHHHHHHHHHHHHHHHHHHHHHHHHTTTT----------HHHHHHHHHHHHHHHSTT-EEEE--TTTTSSEEEEETTEEEEEEEEEEE-S-SSSEEEEEEEEHHHHHTT--SEEEEEEEETTEEEEEEEEHHHHHHHHTTPPBPTTSEEEEEEEE-TTS-EEE-SSS-EE-GGGBT-TTHHHHHHHH-

Nearest PDB structures (foldseek):
  2wcw-assembly1_B  TM=5.754E-01  e=4.035E-03  Archaeoglobus fulgidus
  1ipi-assembly1_A  TM=5.194E-01  e=3.791E-03  Pyrococcus furiosus
  1gef-assembly2_D  TM=4.166E-01  e=1.165E-02  Pyrococcus furiosus
  1rzn-assembly1_A  TM=4.165E-01  e=1.919E-02  Bacillus subtilis
  4ic1-assembly1_D  TM=3.180E-01  e=8.056E-02  Saccharolobus solfataricus P2

pLDDT: mean 88.98, std 14.19, range [37.97, 98.69]

Foldseek 3Di:
DVVVVVVVVVVVVVVVVVVVVVVVVVVVVVVVVPPDPPPPPPPDDPVNLVVVVQVLLCVVDPQKHKDADDVVNVARIWIDHPNDIFGEHEAEAEAPDQLWFKGKDKDAQCCLVVCVGQKYWYWYQYPNDTKIFIDGSVRVCVVCVQFDADPVRITMWIWTCDPVRFTFGPDRHTDGRVCRIVPSCVVVVSVVVD